Protein AF-A0A0K8VC56-F1 (afdb_monomer_lite)

Foldseek 3Di:
DDDPPDPPDLAFAKEFEWEWEAAPDCPPPNDRTDTDWDAADQPDPPRHRDTDTFMDTQDVLLFAPVQVVLCVVLVDDLDPCLQDDPDDDPCQQQPDDPNTRGSLRSNLSRHQLRCLLFWVFHFWDARDPPDDDDPDLATHGDDPDDSVVQSVVCVVPVNCSVVVCVVRRIHHPSNQWHFDDWDWDDPPDSHIYTYTYTYGYHHHDDHTDGD

Organism: Bactrocera latifrons (NCBI:txid174628)

Radius of gyration: 17.38 Å; chains: 1; bounding box: 49×47×43 Å

Structure (mmCIF, N/CA/C/O backbone):
data_AF-A0A0K8VC56-F1
#
_entry.id   AF-A0A0K8VC56-F1
#
loop_
_atom_site.group_PDB
_atom_site.id
_atom_site.type_symbol
_atom_site.label_atom_id
_atom_site.label_alt_id
_atom_site.label_comp_id
_atom_site.label_asym_id
_atom_site.label_entity_id
_atom_site.label_seq_id
_atom_site.pdbx_PDB_ins_code
_atom_site.Cartn_x
_atom_site.Cartn_y
_atom_site.Cartn_z
_atom_site.occupancy
_atom_site.B_iso_or_equiv
_atom_site.auth_seq_id
_atom_site.auth_comp_id
_atom_site.auth_asym_id
_atom_site.auth_atom_id
_atom_site.pdbx_PDB_model_num
ATOM 1 N N . MET A 1 1 ? 28.873 11.937 9.121 1.00 36.81 1 MET A N 1
ATOM 2 C CA . MET A 1 1 ? 28.932 10.767 8.213 1.00 36.81 1 MET A CA 1
ATOM 3 C C . MET A 1 1 ? 28.603 11.230 6.805 1.00 36.81 1 MET A C 1
ATOM 5 O O . MET A 1 1 ? 27.764 12.116 6.678 1.00 36.81 1 MET A O 1
ATOM 9 N N . PRO A 1 2 ? 29.319 10.748 5.779 1.00 39.94 2 PRO A N 1
ATOM 10 C CA . PRO A 1 2 ? 29.358 11.412 4.487 1.00 39.94 2 PRO A CA 1
ATOM 11 C C . PRO A 1 2 ? 28.031 11.255 3.746 1.00 39.94 2 PRO A C 1
ATOM 13 O O . PRO A 1 2 ? 27.487 10.159 3.627 1.00 39.94 2 PRO A O 1
ATOM 16 N N . ILE A 1 3 ? 27.543 12.387 3.245 1.00 43.09 3 ILE A N 1
ATOM 17 C CA . ILE A 1 3 ? 26.418 12.510 2.323 1.00 43.09 3 ILE A CA 1
ATOM 18 C C . ILE A 1 3 ? 26.793 11.725 1.066 1.00 43.09 3 ILE A C 1
ATOM 20 O O . ILE A 1 3 ? 27.587 12.182 0.241 1.00 43.09 3 ILE A O 1
ATOM 24 N N . THR A 1 4 ? 26.262 10.516 0.928 1.00 40.94 4 THR A N 1
ATOM 25 C CA . THR A 1 4 ? 26.373 9.750 -0.310 1.00 40.94 4 THR A CA 1
ATOM 26 C C . THR A 1 4 ? 25.539 10.492 -1.349 1.00 40.94 4 THR A C 1
ATOM 28 O O . THR A 1 4 ? 24.311 10.449 -1.326 1.00 40.94 4 THR A O 1
ATOM 31 N N . LYS A 1 5 ? 26.199 11.231 -2.252 1.00 41.16 5 LYS A N 1
ATOM 32 C CA . LYS A 1 5 ? 25.571 11.712 -3.488 1.00 41.16 5 LYS A CA 1
ATOM 33 C C . LYS A 1 5 ? 24.941 10.494 -4.162 1.00 41.16 5 LYS A C 1
ATOM 35 O O . LYS A 1 5 ? 25.666 9.613 -4.622 1.00 41.16 5 LYS A O 1
ATOM 40 N N . ARG A 1 6 ? 23.606 10.423 -4.175 1.00 48.06 6 ARG A N 1
ATOM 41 C CA . ARG A 1 6 ? 22.856 9.386 -4.891 1.00 48.06 6 ARG A CA 1
ATOM 42 C C . ARG A 1 6 ? 23.294 9.435 -6.354 1.00 48.06 6 ARG A C 1
ATOM 44 O O . ARG A 1 6 ? 22.953 10.367 -7.077 1.00 48.06 6 ARG A O 1
ATOM 51 N N . ILE A 1 7 ? 24.069 8.439 -6.779 1.00 47.81 7 ILE A N 1
ATOM 52 C CA . ILE A 1 7 ? 24.177 8.087 -8.194 1.00 47.81 7 ILE A CA 1
ATOM 53 C C . ILE A 1 7 ? 22.738 7.855 -8.653 1.00 47.81 7 ILE A C 1
ATOM 55 O O . ILE A 1 7 ? 22.004 7.150 -7.960 1.00 47.81 7 ILE A O 1
ATOM 59 N N . ALA A 1 8 ? 22.316 8.482 -9.755 1.00 51.94 8 ALA A N 1
ATOM 60 C CA . ALA A 1 8 ? 20.971 8.301 -10.293 1.00 51.94 8 ALA A CA 1
ATOM 61 C C . ALA A 1 8 ? 20.657 6.797 -10.374 1.00 51.94 8 ALA A C 1
ATOM 63 O O . ALA A 1 8 ? 21.302 6.052 -11.118 1.00 51.94 8 ALA A O 1
ATOM 64 N N . THR A 1 9 ? 19.729 6.332 -9.540 1.00 60.91 9 THR A N 1
ATOM 65 C CA . THR A 1 9 ? 19.390 4.915 -9.444 1.00 60.91 9 THR A CA 1
ATOM 66 C C . THR A 1 9 ? 18.626 4.529 -10.705 1.00 60.91 9 THR A C 1
ATOM 68 O O . THR A 1 9 ? 17.642 5.165 -11.070 1.00 60.91 9 THR A O 1
ATOM 71 N N . LYS A 1 10 ? 19.072 3.484 -11.410 1.00 83.00 10 LYS A N 1
ATOM 72 C CA . LYS A 1 10 ? 18.424 2.986 -12.644 1.00 83.00 10 LYS A CA 1
ATOM 73 C C . LYS A 1 10 ? 17.132 2.188 -12.371 1.00 83.00 10 LYS A C 1
ATOM 75 O O . LYS A 1 10 ? 16.753 1.349 -13.185 1.00 83.00 10 LYS A O 1
ATOM 80 N N . TRP A 1 11 ? 16.500 2.374 -11.216 1.00 89.44 11 TRP A N 1
ATOM 81 C CA . TRP A 1 11 ? 15.291 1.662 -10.801 1.00 89.44 11 TRP A CA 1
ATOM 82 C C . TRP A 1 11 ? 14.332 2.598 -10.069 1.00 89.44 11 TRP A C 1
ATOM 84 O O . TRP A 1 11 ? 14.738 3.654 -9.580 1.00 89.44 11 TRP A O 1
ATOM 94 N N . ARG A 1 12 ? 13.058 2.203 -10.027 1.00 92.69 12 ARG A N 1
ATOM 95 C CA . ARG A 1 12 ? 11.995 2.900 -9.294 1.00 92.69 12 ARG A CA 1
ATOM 96 C C . ARG A 1 12 ? 11.635 2.131 -8.034 1.00 92.69 12 ARG A C 1
ATOM 98 O O . ARG A 1 12 ? 11.630 0.905 -8.044 1.00 92.69 12 ARG A O 1
ATOM 105 N N . ASP A 1 13 ? 11.300 2.851 -6.980 1.00 94.88 13 ASP A N 1
ATOM 106 C CA . ASP A 1 13 ? 10.839 2.226 -5.747 1.00 94.88 13 ASP A CA 1
ATOM 107 C C . ASP A 1 13 ? 9.356 1.865 -5.875 1.00 94.88 13 ASP A C 1
ATOM 109 O O . ASP A 1 13 ? 8.590 2.556 -6.550 1.00 94.88 13 ASP A O 1
ATOM 113 N N . SER A 1 14 ? 8.956 0.765 -5.253 1.00 96.56 14 SER A N 1
ATOM 114 C CA . SER A 1 14 ? 7.598 0.223 -5.314 1.00 96.56 14 SER A CA 1
ATOM 115 C C . SER A 1 14 ? 7.261 -0.532 -4.036 1.00 96.56 14 SER A C 1
ATOM 117 O O . SER A 1 14 ? 8.157 -0.922 -3.279 1.00 96.56 14 SER A O 1
ATOM 119 N N . ALA A 1 15 ? 5.975 -0.754 -3.805 1.00 98.06 15 ALA A N 1
ATOM 120 C CA . ALA A 1 15 ? 5.499 -1.570 -2.703 1.00 98.06 15 ALA A CA 1
ATOM 121 C C . ALA A 1 15 ? 4.449 -2.564 -3.191 1.00 98.06 15 ALA A C 1
ATOM 123 O O . ALA A 1 15 ? 3.700 -2.270 -4.119 1.00 98.06 15 ALA A O 1
ATOM 124 N N . SER A 1 16 ? 4.402 -3.733 -2.560 1.00 98.00 16 SER A N 1
ATOM 125 C CA . SER A 1 16 ? 3.415 -4.765 -2.858 1.00 98.00 16 SER A CA 1
ATOM 126 C C . SER A 1 16 ? 2.890 -5.393 -1.575 1.00 98.00 16 SER A C 1
ATOM 128 O O . SER A 1 16 ? 3.630 -5.519 -0.592 1.00 98.00 16 SER A O 1
ATOM 130 N N . LEU A 1 17 ? 1.609 -5.752 -1.575 1.00 98.19 17 LEU A N 1
ATOM 131 C CA . LEU A 1 17 ? 0.908 -6.252 -0.405 1.00 98.19 17 LEU A CA 1
ATOM 132 C C . LEU A 1 17 ? 0.433 -7.688 -0.612 1.00 98.19 17 LEU A C 1
ATOM 134 O O . LEU A 1 17 ? -0.340 -7.994 -1.512 1.00 98.19 17 LEU A O 1
ATOM 138 N N . ILE A 1 18 ? 0.872 -8.569 0.276 1.00 98.25 18 ILE A N 1
ATOM 139 C CA . ILE A 1 18 ? 0.463 -9.965 0.341 1.00 98.25 18 ILE A CA 1
ATOM 140 C C . ILE A 1 18 ? -0.656 -10.061 1.378 1.00 98.25 18 ILE A C 1
ATOM 142 O O . ILE A 1 18 ? -0.412 -9.971 2.584 1.00 98.25 18 ILE A O 1
ATOM 146 N N . ILE A 1 19 ? -1.887 -10.228 0.901 1.00 97.62 19 ILE A N 1
ATOM 147 C CA . ILE A 1 19 ? -3.072 -10.341 1.755 1.00 97.62 19 ILE A CA 1
ATOM 148 C C . ILE A 1 19 ? -3.320 -11.813 2.073 1.00 97.62 19 ILE A C 1
ATOM 150 O O . ILE A 1 19 ? -3.558 -12.619 1.172 1.00 97.62 19 ILE A O 1
ATOM 154 N N . LEU A 1 20 ? -3.275 -12.145 3.362 1.00 95.94 20 LEU A N 1
ATOM 155 C CA . LEU A 1 20 ? -3.618 -13.451 3.907 1.00 95.94 20 LEU A CA 1
ATOM 156 C C . LEU A 1 20 ? -5.026 -13.383 4.497 1.00 95.94 20 LEU A C 1
ATOM 158 O O . LEU A 1 20 ? -5.261 -12.587 5.398 1.00 95.94 20 LEU A O 1
ATOM 162 N N . ALA A 1 21 ? -5.948 -14.225 4.049 1.00 94.19 21 ALA A N 1
ATOM 163 C CA . ALA A 1 21 ? -7.278 -14.344 4.644 1.00 94.19 21 ALA A CA 1
ATOM 164 C C . ALA A 1 21 ? -7.414 -15.693 5.348 1.00 94.19 21 ALA A C 1
ATOM 166 O O . ALA A 1 21 ? -7.079 -16.727 4.765 1.00 94.19 21 ALA A O 1
ATOM 167 N N . LYS A 1 22 ? -7.910 -15.701 6.588 1.00 91.38 22 LYS A N 1
ATOM 168 C CA . LYS A 1 22 ? -8.153 -16.936 7.343 1.00 91.38 22 LYS A CA 1
ATOM 169 C C . LYS A 1 22 ? -9.059 -17.880 6.547 1.00 91.38 22 LYS A C 1
ATOM 171 O O . LYS A 1 22 ? -10.056 -17.478 5.952 1.00 91.38 22 LYS A O 1
ATOM 176 N N . ASN A 1 23 ? -8.708 -19.158 6.551 1.00 85.06 23 ASN A N 1
ATOM 177 C CA . ASN A 1 23 ? -9.426 -20.224 5.875 1.00 85.06 23 ASN A CA 1
ATOM 178 C C . ASN A 1 23 ? -9.671 -21.367 6.863 1.00 85.06 23 ASN A C 1
ATOM 180 O O . ASN A 1 23 ? -8.747 -22.067 7.265 1.00 85.06 23 ASN A O 1
ATOM 184 N N . GLY A 1 24 ? -10.936 -21.584 7.229 1.00 76.00 24 GLY A N 1
ATOM 185 C CA . GLY A 1 24 ? -11.322 -22.664 8.142 1.00 76.00 24 GLY A CA 1
ATOM 186 C C . GLY A 1 24 ? -11.146 -24.075 7.565 1.00 76.00 24 GLY A C 1
ATOM 187 O O . GLY A 1 24 ? -11.246 -25.046 8.310 1.00 76.00 24 GLY A O 1
ATOM 188 N N . ASN A 1 25 ? -10.886 -24.209 6.258 1.00 75.00 25 ASN A N 1
ATOM 189 C CA . ASN A 1 25 ? -10.668 -25.496 5.605 1.00 75.00 25 ASN A CA 1
ATOM 190 C C . ASN A 1 25 ? -9.174 -25.749 5.336 1.00 75.00 25 ASN A C 1
ATOM 192 O O . ASN A 1 25 ? -8.655 -25.381 4.283 1.00 75.00 25 ASN A O 1
ATOM 196 N N . THR A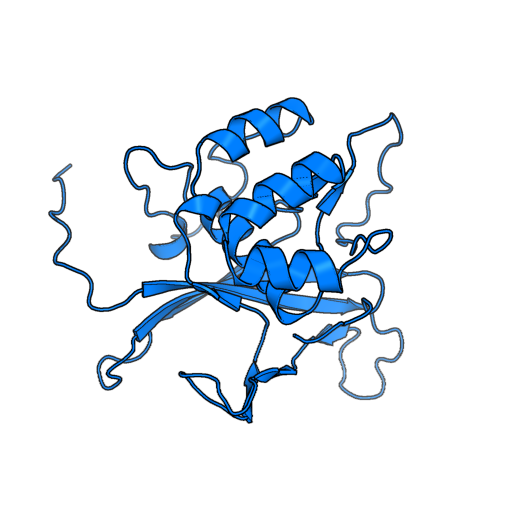 1 26 ? -8.494 -26.413 6.274 1.00 69.94 26 THR A N 1
ATOM 197 C CA . THR A 1 26 ? -7.065 -26.782 6.174 1.00 69.94 26 THR A CA 1
ATOM 198 C C . THR A 1 26 ? -6.793 -27.985 5.267 1.00 69.94 26 THR A C 1
ATOM 200 O O . THR A 1 26 ? -5.634 -28.316 5.007 1.00 69.94 26 THR A O 1
ATOM 203 N N . LYS A 1 27 ? -7.847 -28.656 4.781 1.00 67.50 27 LYS A N 1
ATOM 204 C CA . LYS A 1 27 ? -7.740 -29.926 4.048 1.00 67.50 27 LYS A CA 1
ATOM 205 C C . LYS A 1 27 ? -7.107 -29.794 2.663 1.00 67.50 27 LYS A C 1
ATOM 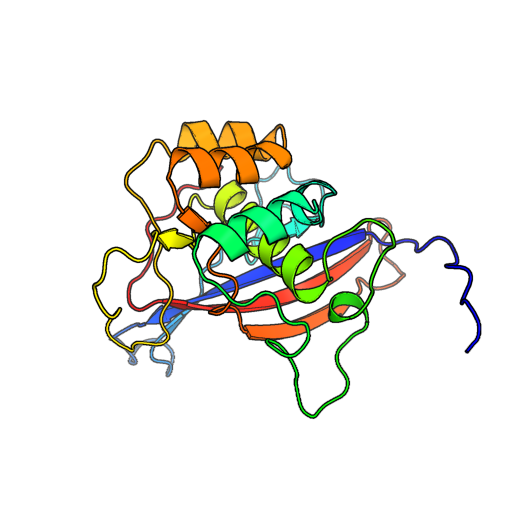207 O O . LYS A 1 27 ? -6.576 -30.781 2.169 1.00 67.50 27 LYS A O 1
ATOM 212 N N . ASP A 1 28 ? -7.145 -28.606 2.064 1.00 65.94 28 ASP A N 1
ATOM 213 C CA . ASP A 1 28 ? -6.789 -28.442 0.652 1.00 65.94 28 ASP A CA 1
ATOM 214 C C . ASP A 1 28 ? -5.273 -28.250 0.439 1.00 65.94 28 ASP A C 1
ATOM 216 O O . ASP A 1 28 ? -4.734 -28.725 -0.557 1.00 65.94 28 ASP A O 1
ATOM 220 N N . PHE A 1 29 ? -4.566 -27.590 1.371 1.00 67.38 29 PHE A N 1
ATOM 221 C CA . PHE A 1 29 ? -3.161 -27.180 1.166 1.00 67.38 29 PHE A CA 1
ATOM 222 C C . PHE A 1 29 ? -2.273 -27.207 2.426 1.00 67.38 29 PHE A C 1
ATOM 224 O O . PHE A 1 29 ? -1.135 -26.745 2.384 1.00 67.38 29 PHE A O 1
ATOM 231 N N . GLY A 1 30 ? -2.759 -27.732 3.557 1.00 79.75 30 GLY A N 1
ATOM 232 C CA . GLY A 1 30 ? -1.972 -27.827 4.796 1.00 79.75 30 GLY A CA 1
ATOM 233 C C . GLY A 1 30 ? -1.748 -26.499 5.533 1.00 79.75 30 GLY A C 1
ATOM 234 O O . GLY A 1 30 ? -1.023 -26.473 6.525 1.00 79.75 30 GLY A O 1
ATOM 235 N N . CYS A 1 31 ? -2.378 -25.411 5.086 1.00 84.25 31 CYS A N 1
ATOM 236 C CA . CYS A 1 31 ? -2.417 -24.122 5.772 1.00 84.25 31 CYS A CA 1
ATOM 237 C C . CYS A 1 31 ? -3.862 -23.677 6.048 1.00 84.25 31 CYS A C 1
ATOM 239 O O . CYS A 1 31 ? -4.806 -24.091 5.374 1.00 84.25 31 CYS A O 1
ATOM 241 N N . ASP A 1 32 ? -4.030 -22.827 7.058 1.00 89.69 32 ASP A N 1
ATOM 242 C CA . ASP A 1 32 ? -5.302 -22.264 7.526 1.00 89.69 32 ASP A CA 1
ATOM 243 C C . ASP A 1 32 ? -5.555 -20.846 6.984 1.00 89.69 32 ASP A C 1
ATOM 245 O O . ASP A 1 32 ? -6.297 -20.060 7.575 1.00 89.69 32 ASP A O 1
ATOM 249 N N . TYR A 1 33 ? -4.951 -20.508 5.840 1.00 91.69 33 TYR A N 1
ATOM 250 C CA . TYR A 1 33 ? -5.121 -19.220 5.172 1.00 91.69 33 TYR A CA 1
ATOM 251 C C . TYR A 1 33 ? -5.119 -19.351 3.645 1.00 91.69 33 TYR A C 1
ATOM 253 O O . TYR A 1 33 ? -4.608 -20.312 3.072 1.00 91.69 33 TYR A O 1
ATOM 261 N N . ARG A 1 34 ? -5.698 -18.357 2.976 1.00 92.50 34 ARG A N 1
ATOM 262 C CA . ARG A 1 34 ? -5.622 -18.132 1.529 1.00 92.50 34 ARG A CA 1
ATOM 263 C C . ARG A 1 34 ? -4.826 -16.868 1.255 1.00 92.50 34 ARG A C 1
ATOM 265 O O . ARG A 1 34 ? -4.821 -15.958 2.078 1.00 92.50 34 ARG A O 1
ATOM 272 N N . VAL A 1 35 ? -4.180 -16.814 0.097 1.00 94.81 35 VAL A N 1
ATOM 273 C CA . VAL A 1 35 ? -3.408 -15.649 -0.345 1.00 94.81 35 VAL A CA 1
ATOM 274 C C . VAL A 1 35 ? -4.090 -15.035 -1.560 1.00 94.81 35 VAL A C 1
ATOM 276 O O . VAL A 1 35 ? -4.432 -15.762 -2.493 1.00 94.81 35 VAL A O 1
ATOM 279 N N . LEU A 1 36 ? -4.289 -13.717 -1.558 1.00 95.56 36 LEU A N 1
ATOM 280 C CA . LEU A 1 36 ? -4.818 -13.013 -2.724 1.00 95.56 36 LEU A CA 1
ATOM 281 C C . LEU A 1 36 ? -3.744 -12.907 -3.814 1.00 95.56 36 LEU A C 1
ATOM 283 O O . LEU A 1 36 ? -2.681 -12.336 -3.581 1.00 95.56 36 LEU A O 1
ATOM 287 N N . LEU A 1 37 ? -4.057 -13.407 -5.008 1.00 94.56 37 LEU A N 1
ATOM 288 C CA . LEU A 1 37 ? -3.337 -13.120 -6.247 1.00 94.56 37 LEU A CA 1
ATOM 289 C C . LEU A 1 37 ? -4.347 -12.803 -7.349 1.00 94.56 37 LEU A C 1
ATOM 291 O O . LEU A 1 37 ? -5.456 -13.337 -7.349 1.00 94.56 37 LEU A O 1
ATOM 295 N N . PHE A 1 38 ? -3.938 -11.995 -8.321 1.00 89.19 38 PHE A N 1
ATOM 296 C CA . PHE A 1 38 ? -4.699 -11.771 -9.547 1.00 89.19 38 PHE A CA 1
ATOM 297 C C . PHE A 1 38 ? -3.763 -11.686 -10.752 1.00 89.19 38 PHE A C 1
ATOM 299 O O . PHE A 1 38 ? -2.555 -11.483 -10.613 1.00 89.19 38 PHE A O 1
ATOM 306 N N . ASN A 1 39 ? -4.316 -11.869 -11.948 1.00 86.62 39 ASN A N 1
ATOM 307 C CA . ASN A 1 39 ? -3.556 -11.714 -13.181 1.00 86.62 39 ASN A CA 1
ATOM 308 C C . ASN A 1 39 ? -3.570 -10.248 -13.606 1.00 86.62 39 ASN A C 1
ATOM 310 O O . ASN A 1 39 ? -4.644 -9.669 -13.763 1.00 86.62 39 ASN A O 1
ATOM 314 N N . ARG A 1 40 ? -2.392 -9.655 -13.841 1.00 75.75 40 ARG A N 1
ATOM 315 C CA . ARG A 1 40 ? -2.321 -8.291 -14.391 1.00 75.75 40 ARG A CA 1
ATOM 316 C C . ARG A 1 40 ? -3.026 -8.231 -15.744 1.00 75.75 40 ARG A C 1
ATOM 318 O O . ARG A 1 40 ? -2.861 -9.139 -16.562 1.00 75.75 40 ARG A O 1
ATOM 325 N N . ALA A 1 41 ? -3.714 -7.118 -15.999 1.00 73.81 41 ALA A N 1
ATOM 326 C CA . ALA A 1 41 ? -4.328 -6.844 -17.291 1.00 73.81 41 ALA A CA 1
ATOM 327 C C . ALA A 1 41 ? -3.326 -7.023 -18.445 1.00 73.81 41 ALA A C 1
ATOM 329 O O . ALA A 1 41 ? -2.149 -6.666 -18.336 1.00 73.81 41 ALA A O 1
ATOM 330 N N . GLU A 1 42 ? -3.807 -7.517 -19.585 1.00 59.62 42 GLU A N 1
ATOM 331 C CA . GLU A 1 42 ? -2.991 -7.779 -20.779 1.00 59.62 42 GLU A CA 1
ATOM 332 C C . GLU A 1 42 ? -2.250 -6.522 -21.278 1.00 59.62 42 GLU A C 1
ATOM 334 O O . GLU A 1 42 ? -1.143 -6.596 -21.805 1.00 59.62 42 GLU A O 1
ATOM 339 N N . LYS A 1 43 ? -2.824 -5.338 -21.030 1.00 61.34 43 LYS A N 1
ATOM 340 C CA . LYS A 1 43 ? -2.245 -4.031 -21.382 1.00 61.34 43 LYS A CA 1
ATOM 341 C C . LYS A 1 43 ? -1.146 -3.559 -20.419 1.00 61.34 43 LYS A C 1
ATOM 343 O O . LYS A 1 43 ? -0.608 -2.464 -20.594 1.00 61.34 43 LYS A O 1
ATOM 348 N N . SER A 1 44 ? -0.805 -4.340 -19.393 1.00 63.19 44 SER A N 1
ATOM 349 C CA . SER A 1 44 ? 0.214 -3.948 -18.423 1.00 63.19 44 SER A CA 1
ATOM 350 C C . SER A 1 44 ? 1.597 -3.865 -19.070 1.00 63.19 44 SER A C 1
ATOM 352 O O . SER A 1 44 ? 2.080 -4.795 -19.709 1.00 63.19 44 SER A O 1
ATOM 354 N N . THR A 1 45 ? 2.289 -2.745 -18.851 1.00 63.75 45 THR A N 1
ATOM 355 C CA . THR A 1 45 ? 3.626 -2.491 -19.422 1.00 63.75 45 THR A CA 1
ATOM 356 C C . THR A 1 45 ? 4.749 -3.319 -18.778 1.00 63.75 45 THR A C 1
ATOM 358 O O . THR A 1 45 ? 5.923 -3.132 -19.110 1.00 63.75 45 THR A O 1
ATOM 361 N N . PHE A 1 46 ? 4.434 -4.180 -17.808 1.00 60.34 46 PHE A N 1
ATOM 362 C CA . PHE A 1 46 ? 5.389 -5.025 -17.096 1.00 60.34 46 PHE A CA 1
ATOM 363 C C . PHE A 1 46 ? 4.700 -6.322 -16.646 1.00 60.34 46 PHE A C 1
ATOM 365 O O . PHE A 1 46 ? 3.794 -6.265 -15.823 1.00 60.34 46 PHE A O 1
ATOM 372 N N . TYR A 1 47 ? 5.134 -7.466 -17.191 1.00 60.62 47 TYR A N 1
ATOM 373 C CA . TYR A 1 47 ? 4.579 -8.807 -16.924 1.00 60.62 47 TYR A CA 1
ATOM 374 C C . TYR A 1 47 ? 3.045 -8.929 -17.094 1.00 60.62 47 TYR A C 1
ATOM 376 O O . TYR A 1 47 ? 2.334 -9.200 -16.124 1.00 60.62 47 TYR A O 1
ATOM 384 N N . PRO A 1 48 ? 2.509 -8.753 -18.318 1.00 70.12 48 PRO A N 1
ATOM 385 C CA . PRO A 1 48 ? 1.096 -9.022 -18.595 1.00 70.12 48 PRO A CA 1
ATOM 386 C C . PRO A 1 48 ? 0.751 -10.502 -18.350 1.00 70.12 48 PRO A C 1
ATOM 388 O O . PRO A 1 48 ? 1.613 -11.373 -18.499 1.00 70.12 48 PRO A O 1
ATOM 391 N N . ASN A 1 49 ? -0.501 -10.791 -17.976 1.00 74.12 49 ASN A N 1
ATOM 392 C CA . ASN A 1 49 ? -1.028 -12.149 -17.746 1.00 74.12 49 ASN A CA 1
ATOM 393 C C . ASN A 1 49 ? -0.284 -12.975 -16.678 1.00 74.12 49 ASN A C 1
ATOM 395 O O . ASN A 1 49 ? -0.392 -14.199 -16.647 1.00 74.12 49 ASN A O 1
ATOM 399 N N . SER A 1 50 ? 0.491 -12.323 -15.811 1.00 81.44 50 SER A N 1
ATOM 400 C CA . SER A 1 50 ? 1.197 -12.978 -14.708 1.00 81.44 50 SER A CA 1
ATOM 401 C C . SER A 1 50 ? 0.396 -12.846 -13.416 1.00 81.44 50 SER A C 1
ATOM 403 O O . SER A 1 50 ? -0.138 -11.770 -13.141 1.00 81.44 50 SER A O 1
ATOM 405 N N . ALA A 1 51 ? 0.353 -13.920 -12.624 1.00 89.25 51 ALA A N 1
ATOM 406 C CA . ALA A 1 51 ? -0.223 -13.901 -11.286 1.00 89.25 51 ALA A CA 1
ATOM 407 C C . ALA A 1 51 ? 0.674 -13.078 -10.352 1.00 89.25 51 ALA A C 1
ATOM 409 O O . ALA A 1 51 ? 1.857 -13.389 -10.185 1.00 89.25 51 ALA A O 1
ATOM 410 N N . VAL A 1 52 ? 0.121 -12.021 -9.765 1.00 93.00 52 VAL A N 1
ATOM 411 C CA . VAL A 1 52 ? 0.842 -11.082 -8.904 1.00 93.00 52 VAL A CA 1
ATOM 412 C C . VAL A 1 52 ? 0.054 -10.769 -7.639 1.00 93.00 52 VAL A C 1
ATOM 414 O O . VAL A 1 52 ? -1.157 -10.979 -7.561 1.00 93.00 52 VAL A O 1
ATOM 417 N N . PHE A 1 53 ? 0.770 -10.235 -6.658 1.00 96.56 53 PHE A N 1
ATOM 418 C CA . PHE A 1 53 ? 0.183 -9.499 -5.548 1.00 96.56 53 PHE A CA 1
ATOM 419 C C . PHE A 1 53 ? -0.135 -8.065 -5.987 1.00 96.56 53 PHE A C 1
ATOM 421 O O . PHE A 1 53 ? 0.581 -7.545 -6.853 1.00 96.56 53 PHE A O 1
ATOM 428 N N . PRO A 1 54 ? -1.133 -7.405 -5.374 1.00 96.38 54 PRO A N 1
ATOM 429 C CA . PRO A 1 54 ? -1.358 -5.988 -5.606 1.00 96.38 54 PRO A CA 1
ATOM 430 C C . PRO A 1 54 ? -0.123 -5.166 -5.255 1.00 96.38 54 PRO A C 1
ATOM 432 O O . PRO A 1 54 ? 0.599 -5.465 -4.290 1.00 96.38 54 PRO A O 1
ATOM 435 N N . GLY A 1 55 ? 0.146 -4.137 -6.044 1.00 96.00 55 GLY A N 1
ATOM 436 C CA . GLY A 1 55 ? 1.284 -3.265 -5.822 1.00 96.00 55 GLY A CA 1
ATOM 437 C C . GLY A 1 55 ? 1.748 -2.501 -7.051 1.00 96.00 55 GLY A C 1
ATOM 438 O O . GLY A 1 55 ? 1.571 -2.908 -8.200 1.00 96.00 55 GLY A O 1
ATOM 439 N N . GLY A 1 56 ? 2.493 -1.439 -6.775 1.00 95.44 56 GLY A N 1
ATOM 440 C CA . GLY A 1 56 ? 2.998 -0.550 -7.804 1.00 95.44 56 GLY A CA 1
ATOM 441 C C . GLY A 1 56 ? 3.950 0.501 -7.263 1.00 95.44 56 GLY A C 1
ATOM 442 O O . GLY A 1 56 ? 4.653 0.294 -6.268 1.00 95.44 56 GLY A O 1
ATOM 443 N N . VAL A 1 57 ? 4.085 1.589 -8.013 1.00 96.44 57 VAL A N 1
ATOM 444 C CA . VAL A 1 57 ? 5.183 2.547 -7.849 1.00 96.44 57 VAL A CA 1
ATOM 445 C C . VAL A 1 57 ? 4.945 3.431 -6.636 1.00 96.44 57 VAL A C 1
ATOM 447 O O . VAL A 1 57 ? 3.843 3.897 -6.387 1.00 96.44 57 VAL A O 1
ATOM 450 N N . HIS A 1 58 ? 6.012 3.696 -5.889 1.00 96.50 58 HIS A N 1
ATOM 451 C CA . HIS A 1 58 ? 5.982 4.702 -4.842 1.00 96.50 58 HIS A CA 1
ATOM 452 C C . HIS A 1 58 ? 5.839 6.099 -5.453 1.00 96.50 58 HIS A C 1
ATOM 454 O O . HIS A 1 58 ? 6.756 6.577 -6.131 1.00 96.50 58 HIS A O 1
ATOM 460 N N . GLU A 1 59 ? 4.719 6.759 -5.173 1.00 96.25 59 GLU A N 1
ATOM 461 C CA . GLU A 1 59 ? 4.398 8.069 -5.727 1.00 96.25 59 GLU A CA 1
ATOM 462 C C . GLU A 1 59 ? 4.619 9.200 -4.719 1.00 96.25 59 GLU A C 1
ATOM 464 O O . GLU A 1 59 ? 4.619 9.017 -3.499 1.00 96.25 59 GLU A O 1
ATOM 469 N N . LYS A 1 60 ? 4.780 10.431 -5.219 1.00 94.88 60 LYS A N 1
ATOM 470 C CA . LYS A 1 60 ? 5.023 11.605 -4.356 1.00 94.88 60 LYS A CA 1
ATOM 471 C C . LYS A 1 60 ? 3.877 11.868 -3.375 1.00 94.88 60 LYS A C 1
ATOM 473 O O . LYS A 1 60 ? 4.125 12.390 -2.289 1.00 94.88 60 LYS A O 1
ATOM 478 N N . GLY A 1 61 ? 2.643 11.519 -3.750 1.00 95.81 61 GLY A N 1
ATOM 479 C CA . GLY A 1 61 ? 1.466 11.661 -2.887 1.00 95.81 61 GLY A CA 1
ATOM 480 C C . GLY A 1 61 ? 1.532 10.771 -1.646 1.00 95.81 61 GLY A C 1
ATOM 481 O O . GLY A 1 61 ? 1.131 11.207 -0.567 1.00 95.81 61 GLY A O 1
ATOM 482 N N . ASP A 1 62 ? 2.133 9.585 -1.769 1.00 97.31 62 ASP A N 1
ATOM 483 C CA . ASP A 1 62 ? 2.321 8.640 -0.661 1.00 97.31 62 ASP A CA 1
ATOM 484 C C . ASP A 1 62 ? 3.306 9.193 0.382 1.00 97.31 62 ASP A C 1
ATOM 486 O O . ASP A 1 62 ? 3.263 8.846 1.559 1.00 97.31 62 ASP A O 1
ATOM 490 N N . ALA A 1 63 ? 4.194 10.092 -0.047 1.00 95.62 63 ALA A N 1
ATOM 491 C CA . ALA A 1 63 ? 5.232 10.701 0.773 1.00 95.62 63 ALA A CA 1
ATOM 492 C C . ALA A 1 63 ? 4.866 12.094 1.330 1.00 95.62 63 ALA A C 1
ATOM 494 O O . ALA A 1 63 ? 5.715 12.762 1.930 1.00 95.62 63 ALA A O 1
ATOM 495 N N . SER A 1 64 ? 3.625 12.547 1.123 1.00 95.69 64 SER A N 1
ATOM 496 C CA . SER A 1 64 ? 3.169 13.889 1.496 1.00 95.69 64 SER A CA 1
ATOM 497 C C . SER A 1 64 ? 3.163 14.114 3.017 1.00 95.69 64 SER A C 1
ATOM 499 O O . SER A 1 64 ? 2.557 13.319 3.740 1.00 95.69 64 SER A O 1
ATOM 501 N N . PRO A 1 65 ? 3.728 15.230 3.531 1.00 94.25 65 PRO A N 1
ATOM 502 C CA . PRO A 1 65 ? 3.647 15.607 4.948 1.00 94.25 65 PRO A CA 1
ATOM 503 C C . PRO A 1 65 ? 2.225 15.687 5.520 1.00 94.25 65 PRO A C 1
ATOM 505 O O . PRO A 1 65 ? 2.048 15.525 6.729 1.00 94.25 65 PRO A O 1
ATOM 508 N N . LEU A 1 66 ? 1.217 15.881 4.659 1.00 95.75 66 LEU A N 1
ATOM 509 C CA . LEU A 1 66 ? -0.198 15.912 5.040 1.00 95.75 66 LEU A CA 1
ATOM 510 C C . LEU A 1 66 ? -0.667 14.604 5.688 1.00 95.75 66 LEU A C 1
ATOM 512 O O . LEU A 1 66 ? -1.560 14.626 6.535 1.00 95.75 66 LEU A O 1
ATOM 516 N N . TRP A 1 67 ? -0.044 13.472 5.346 1.00 96.19 67 TRP A N 1
ATOM 517 C CA . TRP A 1 67 ? -0.358 12.193 5.973 1.00 96.19 67 TRP A CA 1
ATOM 518 C C . TRP A 1 67 ? -0.056 12.194 7.465 1.00 96.19 67 TRP A C 1
ATOM 520 O O . TRP A 1 67 ? -0.869 11.713 8.243 1.00 96.19 67 TRP A O 1
ATOM 530 N N . LEU A 1 68 ? 1.072 12.765 7.897 1.00 92.75 68 LEU A N 1
ATOM 531 C CA . LEU A 1 68 ? 1.433 12.752 9.316 1.00 92.75 68 LEU A CA 1
ATOM 532 C C . LEU A 1 68 ? 0.507 13.634 10.147 1.00 92.75 68 LEU A C 1
ATOM 534 O O . LEU A 1 68 ? 0.147 13.246 11.255 1.00 92.75 68 LEU A O 1
ATOM 538 N N . SER A 1 69 ? 0.129 14.813 9.644 1.00 93.50 69 SER A N 1
ATOM 539 C CA . SER A 1 69 ? -0.826 15.673 10.350 1.00 93.50 69 SER A CA 1
ATOM 540 C C . SER A 1 69 ? -2.197 15.010 10.446 1.00 93.50 69 SER A C 1
ATOM 542 O O . SER A 1 69 ? -2.804 15.041 11.513 1.00 93.50 69 SER A O 1
ATOM 544 N N . TYR A 1 70 ? -2.641 14.355 9.373 1.00 95.25 70 TYR A N 1
ATOM 545 C CA . TYR A 1 70 ? -3.920 13.652 9.339 1.00 95.25 70 TYR A CA 1
ATOM 546 C C . TYR A 1 70 ? -3.931 12.399 10.228 1.00 95.25 70 TYR A C 1
ATOM 548 O O . TYR A 1 70 ? -4.8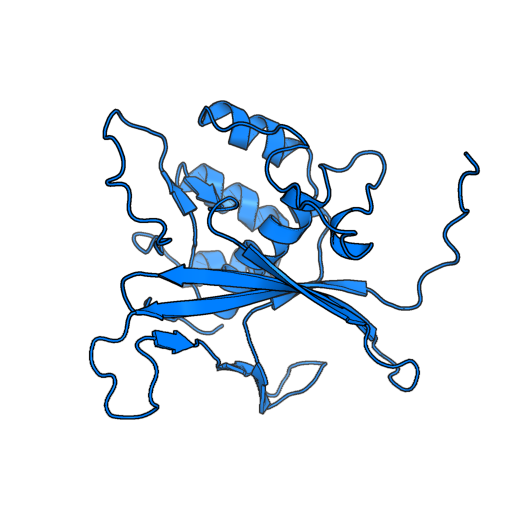23 12.213 11.042 1.00 95.25 70 TYR A O 1
ATOM 556 N N . ILE A 1 71 ? -2.885 11.575 10.190 1.00 92.81 71 ILE A N 1
ATOM 557 C CA . ILE A 1 71 ? -2.757 10.408 11.072 1.00 92.81 71 ILE A CA 1
ATOM 558 C C . ILE A 1 71 ? -2.739 10.829 12.552 1.00 92.81 71 ILE A C 1
ATOM 560 O O . ILE A 1 71 ? -3.391 10.200 13.38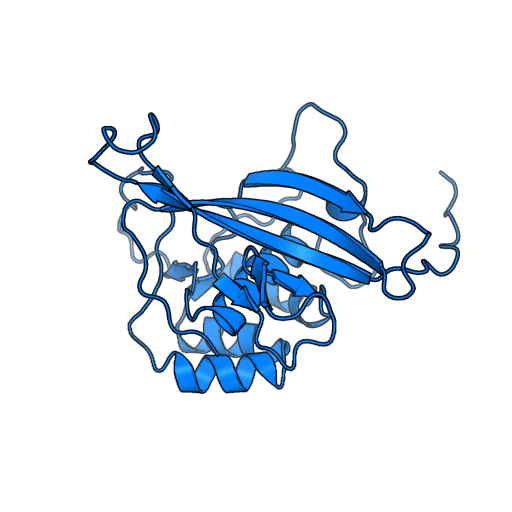9 1.00 92.81 71 ILE A O 1
ATOM 564 N N . LYS A 1 72 ? -2.041 11.923 12.889 1.00 91.69 72 LYS A N 1
ATOM 565 C CA . LYS A 1 72 ? -2.029 12.471 14.256 1.00 91.69 72 LYS A CA 1
ATOM 566 C C . LYS A 1 72 ? -3.404 12.948 14.710 1.00 91.69 72 LYS A C 1
ATOM 568 O O . LYS A 1 72 ? -3.714 12.787 15.888 1.00 91.69 72 LYS A O 1
ATOM 573 N N . SER A 1 73 ? -4.228 13.509 13.820 1.00 92.25 73 SER A N 1
ATOM 574 C CA . SER A 1 73 ? -5.580 13.942 14.196 1.00 92.25 73 SER A CA 1
ATOM 575 C C . SER A 1 73 ? -6.495 12.772 14.571 1.00 92.25 73 SER A C 1
ATOM 577 O O . SER A 1 73 ? -7.466 12.985 15.281 1.00 92.25 73 SER A O 1
ATOM 579 N N . PHE A 1 74 ? -6.146 11.539 14.187 1.00 90.06 74 PHE A N 1
ATOM 580 C CA . PHE A 1 74 ? -6.814 10.297 14.606 1.00 90.06 74 PHE A CA 1
ATOM 581 C C . PHE A 1 74 ? -6.236 9.705 15.907 1.00 90.06 74 PHE A C 1
ATOM 583 O O . PHE A 1 74 ? -6.523 8.561 16.260 1.00 90.06 74 PHE A O 1
ATOM 590 N N . GLY A 1 75 ? -5.371 10.446 16.610 1.00 87.50 75 GLY A N 1
ATOM 591 C CA . GLY A 1 75 ? -4.735 10.002 17.854 1.00 87.50 75 GLY A CA 1
ATOM 592 C C . GLY A 1 75 ? -3.663 8.925 17.667 1.00 87.50 75 GLY A C 1
ATOM 593 O O . GLY A 1 75 ? -3.158 8.382 18.652 1.00 87.50 75 GLY A O 1
ATOM 594 N N . GLN A 1 76 ? -3.290 8.605 16.424 1.00 85.44 76 GLN A N 1
ATOM 595 C CA . GLN A 1 76 ? -2.270 7.601 16.152 1.00 85.44 76 GLN A CA 1
ATOM 596 C C . GLN A 1 76 ? -0.861 8.158 16.342 1.00 85.44 76 GLN A C 1
ATOM 598 O O . GLN A 1 76 ? -0.546 9.305 16.011 1.00 85.44 76 GLN A O 1
ATOM 603 N N . LYS A 1 77 ? 0.024 7.302 16.858 1.00 83.38 77 LYS A N 1
ATOM 604 C CA . LYS A 1 77 ? 1.440 7.631 17.031 1.00 83.38 77 LYS A CA 1
ATOM 605 C C . LYS A 1 77 ? 2.116 7.689 15.665 1.00 83.38 77 LYS A C 1
ATOM 607 O O . LYS A 1 77 ? 1.941 6.792 14.854 1.00 83.38 77 LYS A O 1
ATOM 612 N N . THR A 1 78 ? 2.975 8.677 15.443 1.00 80.31 78 THR A N 1
ATOM 613 C CA . THR A 1 78 ? 3.771 8.801 14.203 1.00 80.31 78 THR A CA 1
ATOM 614 C C . THR A 1 78 ? 5.272 8.762 14.487 1.00 80.31 78 THR A C 1
ATOM 616 O O . THR A 1 78 ? 6.065 9.483 13.879 1.00 80.31 78 THR A O 1
ATOM 619 N N . ASN A 1 79 ? 5.653 8.011 15.515 1.00 77.12 79 ASN A N 1
ATOM 620 C CA . ASN A 1 79 ? 7.018 7.967 16.019 1.00 77.12 79 ASN A CA 1
ATOM 621 C C . ASN A 1 79 ? 7.854 7.042 15.123 1.00 77.12 79 ASN A C 1
ATOM 623 O O . ASN A 1 79 ? 7.372 5.989 14.716 1.00 77.12 79 ASN A O 1
ATOM 627 N N . LEU A 1 80 ? 9.127 7.376 14.907 1.00 64.75 80 LEU A N 1
ATOM 628 C CA . LEU A 1 80 ? 10.044 6.595 14.057 1.00 64.75 80 LEU A CA 1
ATOM 629 C C . LEU A 1 80 ? 10.235 5.142 14.518 1.00 64.75 80 LEU A C 1
ATOM 631 O O . LEU A 1 80 ? 10.546 4.249 13.738 1.00 64.75 80 LEU A O 1
ATOM 635 N N . ASN A 1 81 ? 10.056 4.893 15.814 1.00 66.44 81 ASN A N 1
ATOM 636 C CA . ASN A 1 81 ? 10.391 3.603 16.410 1.00 66.44 81 ASN A CA 1
ATOM 637 C C . ASN A 1 81 ? 9.252 2.573 16.306 1.00 66.44 81 ASN A C 1
ATOM 639 O O . ASN A 1 81 ? 9.385 1.472 16.828 1.00 66.44 81 ASN A O 1
ATOM 643 N N . LEU A 1 82 ? 8.129 2.915 15.663 1.00 68.50 82 LEU A N 1
ATOM 644 C CA . LEU A 1 82 ? 6.934 2.060 15.622 1.00 68.50 82 LEU A CA 1
ATOM 645 C C . LEU A 1 82 ? 7.122 0.784 14.797 1.00 68.50 82 LEU A C 1
ATOM 647 O O . LEU A 1 82 ? 6.461 -0.210 15.071 1.00 68.50 82 LEU A O 1
ATOM 651 N N . PHE A 1 83 ? 8.029 0.813 13.819 1.00 74.06 83 PHE A N 1
ATOM 652 C CA . PHE A 1 83 ? 8.288 -0.297 12.897 1.00 74.06 83 PHE A CA 1
ATOM 653 C C . PHE A 1 83 ? 9.726 -0.822 13.012 1.00 74.06 83 PHE A C 1
ATOM 655 O O . PHE A 1 83 ? 10.297 -1.328 12.045 1.00 74.06 83 PHE A O 1
ATOM 662 N N . GLN A 1 84 ? 10.363 -0.640 14.173 1.00 71.12 84 GLN A N 1
ATOM 663 C CA . GLN A 1 84 ? 11.725 -1.122 14.388 1.00 71.12 84 GLN A CA 1
ATOM 664 C C . GLN A 1 84 ? 11.779 -2.648 14.460 1.00 71.12 84 GLN A C 1
ATOM 666 O O . GLN A 1 84 ? 10.919 -3.296 15.050 1.00 71.12 84 GLN A O 1
ATOM 671 N N . CYS A 1 85 ? 12.840 -3.202 13.880 1.00 69.94 85 CYS A N 1
ATOM 672 C CA . CYS A 1 85 ? 13.213 -4.603 14.001 1.00 69.94 85 CYS A CA 1
ATOM 673 C C . CYS A 1 85 ? 14.618 -4.676 14.610 1.00 69.94 85 CYS A C 1
ATOM 675 O O . CYS A 1 85 ? 15.450 -3.808 14.343 1.00 69.94 85 CYS A O 1
ATOM 677 N N . ASN A 1 86 ? 14.905 -5.731 15.376 1.00 74.88 86 ASN A N 1
ATOM 678 C CA . ASN A 1 86 ? 16.221 -5.979 15.979 1.00 74.88 86 ASN A CA 1
ATOM 679 C C . ASN A 1 86 ? 17.284 -6.446 14.958 1.00 74.88 86 ASN A C 1
ATOM 681 O O . ASN A 1 86 ? 18.341 -6.941 15.346 1.00 74.88 86 ASN A O 1
ATOM 685 N N . SER A 1 87 ? 17.015 -6.312 13.658 1.00 75.62 87 SER A N 1
ATOM 686 C CA . SER A 1 87 ? 17.905 -6.692 12.564 1.00 75.62 87 SER A CA 1
ATOM 687 C C . SER A 1 87 ? 18.083 -5.544 11.565 1.00 75.62 87 SER A C 1
ATOM 689 O O . SER A 1 87 ? 17.210 -4.675 11.456 1.00 75.62 87 SER A O 1
ATOM 691 N N . PRO A 1 88 ? 19.176 -5.540 10.776 1.00 82.81 88 PRO A N 1
ATOM 692 C CA . PRO A 1 88 ? 19.317 -4.620 9.656 1.00 82.81 88 PRO A CA 1
ATOM 693 C C . PRO A 1 88 ? 18.112 -4.723 8.715 1.00 82.81 88 PRO A C 1
ATOM 695 O O . PRO A 1 88 ? 17.721 -5.819 8.311 1.00 82.81 88 PRO A O 1
ATOM 698 N N . ARG A 1 89 ? 17.523 -3.575 8.373 1.00 86.94 89 ARG A N 1
ATOM 699 C CA . ARG A 1 89 ? 16.407 -3.481 7.425 1.00 86.94 89 ARG A CA 1
ATOM 700 C C . ARG A 1 89 ? 16.938 -3.089 6.043 1.00 86.94 89 ARG A C 1
ATOM 702 O O . ARG A 1 89 ? 17.819 -2.227 5.973 1.00 86.94 89 ARG A O 1
ATOM 709 N N . PRO A 1 90 ? 16.414 -3.676 4.950 1.00 89.19 90 PRO A N 1
ATOM 710 C CA . PRO A 1 90 ? 16.734 -3.242 3.593 1.00 89.19 90 PRO A CA 1
ATOM 711 C C . PRO A 1 90 ? 16.582 -1.726 3.403 1.00 89.19 90 PRO A C 1
ATOM 713 O O . PRO A 1 90 ? 15.683 -1.105 3.975 1.00 89.19 90 PRO A O 1
ATOM 716 N N . ALA A 1 91 ? 17.445 -1.135 2.571 1.00 89.00 91 ALA A N 1
ATOM 717 C CA . ALA A 1 91 ? 17.512 0.314 2.374 1.00 89.00 91 ALA A CA 1
ATOM 718 C C . ALA A 1 91 ? 16.182 0.913 1.890 1.00 89.00 91 ALA A C 1
ATOM 720 O O . ALA A 1 91 ? 15.819 2.016 2.298 1.00 89.00 91 ALA A O 1
ATOM 721 N N . ILE A 1 92 ? 15.407 0.182 1.081 1.00 91.62 92 ILE A N 1
ATOM 722 C CA . ILE A 1 92 ? 14.076 0.625 0.654 1.00 91.62 92 ILE A CA 1
ATOM 723 C C . ILE A 1 92 ? 13.144 0.973 1.822 1.00 91.62 92 ILE A C 1
ATOM 725 O O . ILE A 1 92 ? 12.338 1.883 1.664 1.00 91.62 92 ILE A O 1
ATOM 729 N N . PHE A 1 93 ? 13.271 0.336 2.989 1.00 90.19 93 PHE A N 1
ATOM 730 C CA . PHE A 1 93 ? 12.422 0.606 4.154 1.00 90.19 93 PHE A CA 1
ATOM 731 C C . PHE A 1 93 ? 12.935 1.747 5.042 1.00 90.19 93 PHE A C 1
ATOM 733 O O . PHE A 1 93 ? 12.183 2.275 5.858 1.00 90.19 93 PHE A O 1
ATOM 740 N N . THR A 1 94 ? 14.203 2.137 4.898 1.00 86.31 94 THR A N 1
ATOM 741 C CA . THR A 1 94 ? 14.882 3.086 5.801 1.00 86.31 94 THR A CA 1
ATOM 742 C C . THR A 1 94 ? 15.323 4.380 5.118 1.00 86.31 94 THR A C 1
ATOM 744 O O . THR A 1 94 ? 15.563 5.377 5.797 1.00 86.31 94 THR A O 1
ATOM 747 N N . ASN A 1 95 ? 15.394 4.404 3.785 1.00 79.88 95 ASN A N 1
ATOM 748 C CA . ASN A 1 95 ? 15.823 5.560 3.000 1.00 79.88 95 ASN A CA 1
ATOM 749 C C . ASN A 1 95 ? 14.882 6.757 3.184 1.00 79.88 95 ASN A C 1
ATOM 751 O O . ASN A 1 95 ? 13.806 6.805 2.591 1.00 79.88 95 ASN A O 1
ATOM 755 N N . GLN A 1 96 ? 15.315 7.756 3.950 1.00 71.38 96 GLN A N 1
ATOM 756 C CA . GLN A 1 96 ? 14.607 9.028 4.072 1.00 71.38 96 GLN A CA 1
ATOM 757 C C . GLN A 1 96 ? 14.986 9.995 2.948 1.00 71.38 96 GLN A C 1
ATOM 759 O O . GLN A 1 96 ? 16.142 10.071 2.528 1.00 71.38 96 GLN A O 1
ATOM 764 N N . LEU A 1 97 ? 14.001 10.762 2.483 1.00 72.75 97 LEU A N 1
ATOM 765 C CA . LEU A 1 97 ? 14.179 11.833 1.510 1.00 72.75 97 LEU A CA 1
ATOM 766 C C . LEU A 1 97 ? 13.762 13.162 2.140 1.00 72.75 97 LEU A C 1
ATOM 768 O O . LEU A 1 97 ? 12.747 13.247 2.830 1.00 72.75 97 LEU A O 1
ATOM 772 N N . ASN A 1 98 ? 14.554 14.208 1.906 1.00 76.50 98 ASN A N 1
ATOM 773 C CA . ASN A 1 98 ? 14.275 15.532 2.455 1.00 76.50 98 ASN A CA 1
ATOM 774 C C . ASN A 1 98 ? 12.910 16.049 1.974 1.00 76.50 98 ASN A C 1
ATOM 776 O O . ASN A 1 98 ? 12.599 15.976 0.786 1.00 76.50 98 ASN A O 1
ATOM 780 N N . GLY A 1 99 ? 12.122 16.605 2.898 1.00 78.38 99 GLY A N 1
ATOM 781 C CA . GLY A 1 99 ? 10.796 17.162 2.604 1.00 78.38 99 GLY A CA 1
ATOM 782 C C . GLY A 1 99 ? 9.681 16.122 2.441 1.00 78.38 99 GLY A C 1
ATOM 783 O O . GLY A 1 99 ? 8.561 16.495 2.106 1.00 78.38 99 GLY A O 1
ATOM 784 N N . GLN A 1 100 ? 9.969 14.843 2.685 1.00 87.88 100 GLN A N 1
ATOM 785 C CA . GLN A 1 100 ? 8.995 13.756 2.673 1.00 87.88 100 GLN A CA 1
ATOM 786 C C . GLN A 1 100 ? 8.772 13.199 4.078 1.00 87.88 100 GLN A C 1
ATOM 788 O O . GLN A 1 100 ? 9.606 13.363 4.972 1.00 87.88 100 GLN A O 1
ATOM 793 N N . ILE A 1 101 ? 7.640 12.523 4.270 1.00 91.38 101 ILE A N 1
ATOM 794 C CA . ILE A 1 101 ? 7.410 11.728 5.481 1.00 91.38 101 ILE A CA 1
ATOM 795 C C . ILE A 1 101 ? 8.364 10.539 5.517 1.00 91.38 101 ILE A C 1
ATOM 797 O O . ILE A 1 101 ? 9.010 10.179 4.530 1.00 91.38 101 ILE A O 1
ATOM 801 N N . GLN A 1 102 ? 8.443 9.907 6.677 1.00 90.25 102 GLN A N 1
ATOM 802 C CA . GLN A 1 102 ? 9.390 8.827 6.879 1.00 90.25 102 GLN A CA 1
ATOM 803 C C . GLN A 1 102 ? 9.014 7.618 6.037 1.00 90.25 102 GLN A C 1
ATOM 805 O O . GLN A 1 102 ? 7.839 7.311 5.827 1.00 90.25 102 GLN A O 1
ATOM 810 N N . ARG A 1 103 ? 10.049 6.931 5.558 1.00 90.12 103 ARG A N 1
ATOM 811 C CA . ARG A 1 103 ? 9.926 5.876 4.558 1.00 90.12 103 ARG A CA 1
ATOM 812 C C . ARG A 1 103 ? 9.027 4.726 4.987 1.00 90.12 103 ARG A C 1
ATOM 814 O O . ARG A 1 103 ? 8.289 4.184 4.175 1.00 90.12 103 ARG A O 1
ATOM 821 N N . GLU A 1 104 ? 9.063 4.407 6.274 1.00 89.06 104 GLU A N 1
ATOM 822 C CA . GLU A 1 104 ? 8.171 3.436 6.894 1.00 89.06 104 GLU A CA 1
ATOM 823 C C . GLU A 1 104 ? 6.689 3.770 6.694 1.00 89.06 104 GLU A C 1
ATOM 825 O O . GLU A 1 104 ? 5.918 2.859 6.432 1.00 89.06 104 GLU A O 1
ATOM 830 N N . PHE A 1 105 ? 6.288 5.043 6.742 1.00 93.50 105 PHE A N 1
ATOM 831 C CA . PHE A 1 105 ? 4.911 5.454 6.473 1.00 93.50 105 PHE A CA 1
ATOM 832 C C . PHE A 1 105 ? 4.644 5.483 4.976 1.00 93.50 105 PHE A C 1
ATOM 834 O O . PHE A 1 105 ? 3.674 4.890 4.512 1.00 93.50 105 PHE A O 1
ATOM 841 N N . SER A 1 106 ? 5.516 6.145 4.217 1.00 95.50 106 SER A N 1
ATOM 842 C CA . SER A 1 106 ? 5.247 6.427 2.810 1.00 95.50 106 SER A CA 1
ATOM 843 C C . SER A 1 106 ? 5.173 5.163 1.956 1.00 95.50 106 SER A C 1
ATOM 845 O O . SER A 1 106 ? 4.302 5.054 1.102 1.00 95.50 106 SER A O 1
ATOM 847 N N . LEU A 1 107 ? 6.015 4.163 2.226 1.00 96.19 107 LEU A N 1
ATOM 848 C CA . LEU A 1 107 ? 6.004 2.912 1.471 1.00 96.19 107 LEU A CA 1
ATOM 849 C C . LEU A 1 107 ? 4.827 1.995 1.854 1.00 96.19 107 LEU A C 1
ATOM 851 O O . LEU A 1 107 ? 4.309 1.274 1.006 1.00 96.19 107 LEU A O 1
ATOM 855 N N . ARG A 1 108 ? 4.351 2.062 3.104 1.00 96.69 108 ARG A N 1
ATOM 856 C CA . ARG A 1 108 ? 3.114 1.381 3.526 1.00 96.69 108 ARG A CA 1
ATOM 857 C C . ARG A 1 108 ? 1.883 2.029 2.904 1.00 96.69 108 ARG A C 1
ATOM 859 O O . ARG A 1 108 ? 0.993 1.317 2.459 1.00 96.69 108 ARG A O 1
ATOM 866 N N . ILE A 1 109 ? 1.857 3.361 2.827 1.00 97.94 109 ILE A N 1
ATOM 867 C CA . ILE A 1 109 ? 0.801 4.097 2.122 1.00 97.94 109 ILE A CA 1
ATOM 868 C C . ILE A 1 109 ? 0.785 3.695 0.648 1.00 97.94 109 ILE A C 1
ATOM 870 O O . ILE A 1 109 ? -0.288 3.391 0.144 1.00 97.94 109 ILE A O 1
ATOM 874 N N . THR A 1 110 ? 1.948 3.587 -0.009 1.00 98.50 110 THR A N 1
ATOM 875 C CA . THR A 1 110 ? 2.034 3.039 -1.374 1.00 98.50 110 THR A CA 1
ATOM 876 C C . THR A 1 110 ? 1.400 1.654 -1.466 1.00 98.50 110 THR A C 1
ATOM 878 O O . THR A 1 110 ? 0.568 1.434 -2.337 1.00 98.50 110 THR A O 1
ATOM 881 N N . ALA A 1 111 ? 1.747 0.729 -0.564 1.00 98.50 111 ALA A N 1
ATOM 882 C CA . ALA A 1 111 ? 1.200 -0.628 -0.589 1.00 98.50 111 ALA A CA 1
ATOM 883 C C . ALA A 1 111 ? -0.333 -0.638 -0.464 1.00 98.50 111 ALA A C 1
ATOM 885 O O . ALA A 1 111 ? -1.003 -1.345 -1.213 1.00 98.50 111 ALA A O 1
ATOM 886 N N . VAL A 1 112 ? -0.890 0.161 0.453 1.00 98.50 112 VAL A N 1
ATOM 887 C CA . VAL A 1 112 ? -2.344 0.251 0.659 1.00 98.50 112 VAL A CA 1
ATOM 888 C C . VAL A 1 112 ? -3.037 0.962 -0.507 1.00 98.50 112 VAL A C 1
ATOM 890 O O . VAL A 1 112 ? -4.074 0.483 -0.957 1.00 98.50 112 VAL A O 1
ATOM 893 N N . ARG A 1 113 ? -2.471 2.060 -1.028 1.00 98.62 113 ARG A N 1
ATOM 894 C CA . ARG A 1 113 ? -3.024 2.790 -2.180 1.00 98.62 113 ARG A CA 1
ATOM 895 C C . ARG A 1 113 ? -3.116 1.891 -3.406 1.00 98.62 113 ARG A C 1
ATOM 897 O O . ARG A 1 113 ? -4.186 1.794 -3.985 1.00 98.62 113 ARG A O 1
ATOM 904 N N . GLU A 1 114 ? -2.014 1.246 -3.778 1.00 98.12 114 GLU A N 1
ATOM 905 C CA . GLU A 1 114 ? -1.951 0.365 -4.953 1.00 98.12 114 GLU A CA 1
ATOM 906 C C . GLU A 1 114 ? -2.879 -0.844 -4.792 1.00 98.12 114 GLU A C 1
ATOM 908 O O . GLU A 1 114 ? -3.532 -1.261 -5.739 1.00 98.12 114 GLU A O 1
ATOM 913 N N . THR A 1 115 ? -3.004 -1.372 -3.569 1.00 98.06 115 THR A N 1
ATOM 914 C CA . THR A 1 115 ? -3.988 -2.421 -3.267 1.00 98.06 115 THR A CA 1
ATOM 915 C C . THR A 1 115 ? -5.409 -1.940 -3.511 1.00 98.06 115 THR A C 1
ATOM 917 O O . THR A 1 115 ? -6.180 -2.641 -4.164 1.00 98.06 115 THR A O 1
ATOM 920 N N . PHE A 1 116 ? -5.759 -0.753 -3.018 1.00 98.25 116 PHE A N 1
ATOM 921 C CA . PHE A 1 116 ? -7.075 -0.181 -3.266 1.00 98.25 116 PHE A CA 1
ATOM 922 C C . PHE A 1 116 ? -7.308 0.055 -4.762 1.00 98.25 116 PHE A C 1
ATOM 924 O O . PHE A 1 116 ? -8.342 -0.349 -5.277 1.00 98.25 116 PHE A O 1
ATOM 931 N N . GLU A 1 117 ? -6.342 0.657 -5.452 1.00 96.44 117 GLU A N 1
ATOM 932 C CA . GLU A 1 117 ? -6.397 0.953 -6.884 1.00 96.44 117 GLU A CA 1
ATOM 933 C C . GLU A 1 117 ? -6.662 -0.316 -7.710 1.00 96.44 117 GLU A C 1
ATOM 935 O O . GLU A 1 117 ? -7.676 -0.394 -8.397 1.00 96.44 117 GLU A O 1
ATOM 940 N N . GLU A 1 118 ? -5.837 -1.356 -7.548 1.00 95.06 118 GLU A N 1
ATOM 941 C CA . GLU A 1 118 ? -5.906 -2.565 -8.380 1.00 95.06 118 GLU A CA 1
ATOM 942 C C . GLU A 1 118 ? -7.031 -3.542 -7.970 1.00 95.06 118 GLU A C 1
ATOM 944 O O . GLU A 1 118 ? -7.431 -4.375 -8.785 1.00 95.06 118 GLU A O 1
ATOM 949 N N . THR A 1 119 ? -7.523 -3.500 -6.721 1.00 96.25 119 THR A N 1
ATOM 950 C CA . THR A 1 119 ? -8.425 -4.549 -6.182 1.00 96.25 119 THR A CA 1
ATOM 951 C C . THR A 1 119 ? -9.677 -4.051 -5.462 1.00 96.25 119 THR A C 1
ATOM 953 O O . THR A 1 119 ? -10.502 -4.863 -5.042 1.00 96.25 119 THR A O 1
ATOM 956 N N . GLY A 1 120 ? -9.822 -2.745 -5.252 1.00 97.06 120 GLY A N 1
ATOM 957 C CA . GLY A 1 120 ? -10.924 -2.147 -4.495 1.00 97.06 120 GLY A CA 1
ATOM 958 C C . GLY A 1 120 ? -10.841 -2.369 -2.980 1.00 97.06 120 GLY A C 1
ATOM 959 O O . GLY A 1 120 ? -11.636 -1.799 -2.234 1.00 97.06 120 GLY A O 1
ATOM 960 N N . ILE A 1 121 ? -9.876 -3.150 -2.488 1.00 97.81 121 ILE A N 1
ATOM 961 C CA . ILE A 1 121 ? -9.707 -3.423 -1.057 1.00 97.81 121 ILE A CA 1
ATOM 962 C C . ILE A 1 121 ? -9.108 -2.192 -0.367 1.00 97.81 121 ILE A C 1
ATOM 964 O O . ILE A 1 121 ? -7.931 -1.873 -0.549 1.00 97.81 121 ILE A O 1
ATOM 968 N N . LEU A 1 122 ? -9.896 -1.526 0.481 1.00 97.69 122 LEU A N 1
ATOM 969 C CA . LEU A 1 122 ? -9.444 -0.380 1.272 1.00 97.69 122 LEU A CA 1
ATOM 970 C C . LEU A 1 122 ? -9.145 -0.793 2.719 1.00 97.69 122 LEU A C 1
ATOM 972 O O . LEU A 1 122 ? -10.039 -0.829 3.565 1.00 97.69 122 LEU A O 1
ATOM 976 N N . LEU A 1 123 ? -7.870 -1.050 3.021 1.00 96.44 123 LEU A N 1
ATOM 977 C CA . LEU A 1 123 ? -7.415 -1.327 4.388 1.00 96.44 123 LEU A CA 1
ATOM 978 C C . LEU A 1 123 ? -7.289 -0.026 5.180 1.00 96.44 123 LEU A C 1
ATOM 980 O O . LEU A 1 123 ? -6.393 0.789 4.930 1.00 96.44 123 LEU A O 1
ATOM 984 N N . CYS A 1 124 ? -8.180 0.184 6.144 1.00 94.06 124 CYS A N 1
ATOM 985 C CA . CYS A 1 124 ? -8.233 1.434 6.889 1.00 94.06 124 CYS A CA 1
ATOM 986 C C . CYS A 1 124 ? -8.746 1.258 8.323 1.00 94.06 124 CYS A C 1
ATOM 988 O O . CYS A 1 124 ? -9.346 0.245 8.674 1.00 94.06 124 CYS A O 1
ATOM 990 N N . LYS A 1 125 ? -8.506 2.276 9.152 1.00 88.06 125 LYS A N 1
ATOM 991 C CA . LYS A 1 125 ? -9.061 2.420 10.499 1.00 88.06 125 LYS A CA 1
ATOM 992 C C . LYS A 1 125 ? -9.973 3.634 10.543 1.00 88.06 125 LYS A C 1
ATOM 994 O O . LYS A 1 125 ? -9.609 4.704 10.046 1.00 88.06 125 LYS A O 1
ATOM 999 N N . LYS A 1 126 ? -11.137 3.478 11.171 1.00 83.12 126 LYS A N 1
ATOM 1000 C CA . LYS A 1 126 ? -12.054 4.590 11.443 1.00 83.12 126 LYS A CA 1
ATOM 1001 C C . LYS A 1 126 ? -11.552 5.449 12.599 1.00 83.12 126 LYS A C 1
ATOM 1003 O O . LYS A 1 126 ? -10.747 5.018 13.426 1.00 83.12 126 LYS A O 1
ATOM 1008 N N . HIS A 1 127 ? -12.058 6.676 12.661 1.00 69.25 127 HIS A N 1
ATOM 1009 C CA . HIS A 1 127 ? -11.864 7.547 13.810 1.00 69.25 127 HIS A CA 1
ATOM 1010 C C . HIS A 1 127 ? -12.370 6.847 15.084 1.00 69.25 127 HIS A C 1
ATOM 1012 O O . HIS A 1 127 ? -13.502 6.365 15.118 1.00 69.25 127 HIS A O 1
ATOM 1018 N N . PHE A 1 128 ? -11.532 6.763 16.124 1.00 59.56 128 PHE A N 1
ATOM 1019 C CA . PHE A 1 128 ? -11.864 6.085 17.381 1.00 59.56 128 PHE A CA 1
ATOM 1020 C C . PHE A 1 128 ? -13.041 6.786 18.081 1.00 59.56 128 PHE A C 1
ATOM 1022 O O . PHE A 1 128 ? -12.858 7.692 18.892 1.00 59.56 128 PHE A O 1
ATOM 1029 N N . SER A 1 129 ? -14.269 6.343 17.819 1.00 45.22 129 SER A N 1
ATOM 1030 C CA . SER A 1 129 ? -15.448 6.675 18.619 1.00 45.22 129 SER A CA 1
ATOM 1031 C C . SER A 1 129 ? -15.570 5.691 19.787 1.00 45.22 129 SER A C 1
ATOM 1033 O O . SER A 1 129 ? -16.473 4.863 19.825 1.00 45.22 129 SER A O 1
ATOM 1035 N N . GLY A 1 130 ? -14.615 5.721 20.721 1.00 42.78 130 GLY A N 1
ATOM 1036 C CA . GLY A 1 130 ? -14.753 5.134 22.065 1.00 42.78 130 GLY A CA 1
ATOM 1037 C C . GLY A 1 130 ? -14.902 3.609 22.205 1.00 42.78 130 GLY A C 1
ATOM 1038 O O . GLY A 1 130 ? -14.878 3.120 23.333 1.00 42.78 130 GLY A O 1
ATOM 1039 N N . VAL A 1 131 ? -15.014 2.834 21.125 1.00 43.12 131 VAL A N 1
ATOM 1040 C CA . VAL A 1 131 ? -15.053 1.367 21.196 1.00 43.12 131 VAL A CA 1
ATOM 1041 C C . VAL A 1 131 ? -13.622 0.847 21.106 1.00 43.12 131 VAL A C 1
ATOM 1043 O O . VAL A 1 131 ? -12.928 1.084 20.120 1.00 43.12 131 VAL A O 1
ATOM 1046 N N . LYS A 1 132 ? -13.159 0.153 22.154 1.00 44.06 132 LYS A N 1
ATOM 1047 C CA . LYS A 1 132 ? -11.966 -0.700 22.067 1.00 44.06 132 LYS A CA 1
ATOM 1048 C C . LYS A 1 132 ? -12.211 -1.677 20.921 1.00 44.06 132 LYS A C 1
ATOM 1050 O O . LYS A 1 132 ? -13.040 -2.570 21.083 1.00 44.06 132 LYS A O 1
ATOM 1055 N N . GLU A 1 133 ? -11.523 -1.504 19.793 1.00 49.09 133 GLU A N 1
ATOM 1056 C CA . GLU A 1 133 ? -11.424 -2.572 18.801 1.00 49.09 133 GLU A CA 1
ATOM 1057 C C . GLU A 1 133 ? -11.021 -3.840 19.555 1.00 49.09 133 GLU A C 1
ATOM 1059 O O . GLU A 1 133 ? -10.039 -3.854 20.308 1.00 49.09 133 GLU A O 1
ATOM 1064 N N . LEU A 1 134 ? -11.863 -4.867 19.443 1.00 44.00 134 LEU A N 1
ATOM 1065 C CA . LEU A 1 134 ? -11.541 -6.190 19.943 1.00 44.00 134 LEU A CA 1
ATOM 1066 C C . LEU A 1 134 ? -10.192 -6.573 19.339 1.00 44.00 134 LEU A C 1
ATOM 1068 O O . LEU A 1 134 ? -9.962 -6.428 18.144 1.00 44.00 134 LEU A O 1
ATOM 1072 N N . SER A 1 135 ? -9.298 -6.980 20.228 1.00 47.97 135 SER A N 1
ATOM 1073 C CA . SER A 1 135 ? -7.863 -7.199 20.083 1.00 47.97 135 SER A CA 1
ATOM 1074 C C . SER A 1 135 ? -7.485 -8.337 19.131 1.00 47.97 135 SER A C 1
ATOM 1076 O O . SER A 1 135 ? -6.701 -9.215 19.495 1.00 47.97 135 SER A O 1
ATOM 1078 N N . ASN A 1 136 ? -8.043 -8.362 17.931 1.00 60.31 136 ASN A N 1
ATOM 1079 C CA . ASN A 1 136 ? -7.638 -9.292 16.900 1.00 60.31 136 ASN A CA 1
ATOM 1080 C C . ASN A 1 136 ? -6.694 -8.533 15.968 1.00 60.31 136 ASN A C 1
ATOM 1082 O O . ASN A 1 136 ? -7.063 -7.511 15.407 1.00 60.31 136 ASN A O 1
ATOM 1086 N N . ASN A 1 137 ? -5.460 -9.017 15.811 1.00 71.38 137 ASN A N 1
ATOM 1087 C CA . ASN A 1 137 ? -4.434 -8.406 14.949 1.00 71.38 137 ASN A CA 1
ATOM 1088 C C . ASN A 1 137 ? -4.761 -8.514 13.438 1.00 71.38 137 ASN A C 1
ATOM 1090 O O . ASN A 1 137 ? -3.852 -8.485 12.609 1.00 71.38 137 ASN A O 1
ATOM 1094 N N . TYR A 1 138 ? -6.032 -8.712 13.080 1.00 87.19 138 TYR A N 1
ATOM 1095 C CA . TYR A 1 138 ? -6.503 -8.797 11.707 1.00 87.19 138 TYR A CA 1
ATOM 1096 C C . TYR A 1 138 ? -6.889 -7.406 11.202 1.00 87.19 138 TYR A C 1
ATOM 1098 O O . TYR A 1 138 ? -7.482 -6.610 11.924 1.00 87.19 138 TYR A O 1
ATOM 1106 N N . SER A 1 139 ? -6.559 -7.130 9.946 1.00 90.88 139 SER A N 1
ATOM 1107 C CA . SER A 1 139 ? -7.024 -5.949 9.231 1.00 90.88 139 SER A CA 1
ATOM 1108 C C . SER A 1 139 ? -8.398 -6.200 8.606 1.00 90.88 139 SER A C 1
ATOM 1110 O O . SER A 1 139 ? -8.820 -7.347 8.410 1.00 90.88 139 SER A O 1
ATOM 1112 N N . HIS A 1 140 ? -9.082 -5.114 8.257 1.00 89.44 140 HIS A N 1
ATOM 1113 C CA . HIS A 1 140 ? -10.418 -5.129 7.677 1.00 89.44 140 HIS A CA 1
ATOM 1114 C C . HIS A 1 140 ? -10.468 -4.248 6.424 1.00 89.44 140 HIS A C 1
ATOM 1116 O O . HIS A 1 140 ? -9.845 -3.187 6.372 1.00 89.44 140 HIS A O 1
ATOM 1122 N N . SER A 1 141 ? -11.225 -4.697 5.421 1.00 93.50 141 SER A N 1
ATOM 1123 C CA . SER A 1 141 ? -11.556 -3.891 4.245 1.00 93.50 141 SER A CA 1
ATOM 1124 C C . SER A 1 141 ? -12.775 -3.035 4.566 1.00 93.50 141 SER A C 1
ATOM 1126 O O . SER A 1 141 ? -13.773 -3.546 5.076 1.00 93.50 141 SER A O 1
ATOM 1128 N N . PHE A 1 142 ? -12.702 -1.739 4.288 1.00 92.81 142 PHE A N 1
ATOM 1129 C CA . PHE A 1 142 ? -13.873 -0.872 4.311 1.00 92.81 142 PHE A CA 1
ATOM 1130 C C . PHE A 1 142 ? -14.560 -0.914 2.946 1.00 92.81 142 PHE A C 1
ATOM 1132 O O . PHE A 1 142 ? -13.894 -0.795 1.921 1.00 92.81 142 PHE A O 1
ATOM 1139 N N . GLU A 1 143 ? -15.880 -1.104 2.929 1.00 92.94 143 GLU A N 1
ATOM 1140 C CA . GLU A 1 143 ? -16.619 -1.409 1.690 1.00 92.94 143 GLU A CA 1
ATOM 1141 C C . GLU A 1 143 ? -17.814 -0.475 1.436 1.00 92.94 143 GLU A C 1
ATOM 1143 O O . GLU A 1 143 ? -18.344 -0.451 0.330 1.00 92.94 143 GLU A O 1
ATOM 1148 N N . ASP A 1 144 ? -18.221 0.324 2.428 1.00 93.38 144 ASP A N 1
ATOM 1149 C CA . ASP A 1 144 ? -19.423 1.171 2.377 1.00 93.38 144 ASP A CA 1
ATOM 1150 C C . ASP A 1 144 ? -19.160 2.518 1.673 1.00 93.38 144 ASP A C 1
ATOM 1152 O O . ASP A 1 144 ? -19.171 3.582 2.294 1.00 93.38 144 ASP A O 1
ATOM 1156 N N . PHE A 1 145 ? -18.810 2.457 0.382 1.00 96.62 145 PHE A N 1
ATOM 1157 C CA . PHE A 1 145 ? -18.636 3.603 -0.520 1.00 96.62 145 PHE A CA 1
ATOM 1158 C C . PHE A 1 145 ? -18.533 3.160 -1.994 1.00 96.62 145 PHE A C 1
ATOM 1160 O O . PHE A 1 145 ? -18.389 1.977 -2.302 1.00 96.62 145 PHE A O 1
ATOM 1167 N N . ASP A 1 146 ? -18.566 4.116 -2.928 1.00 97.50 146 ASP A N 1
ATOM 1168 C CA . ASP A 1 146 ? -18.403 3.853 -4.368 1.00 97.50 146 ASP A CA 1
ATOM 1169 C C . ASP A 1 146 ? -16.938 3.520 -4.724 1.00 97.50 146 ASP A C 1
ATOM 1171 O O . ASP A 1 146 ? -16.160 4.382 -5.146 1.00 97.50 146 ASP A O 1
ATOM 1175 N N . ARG A 1 147 ? -16.540 2.259 -4.498 1.00 97.62 147 ARG A N 1
ATOM 1176 C CA . ARG A 1 147 ? -15.184 1.760 -4.787 1.00 97.62 147 ARG A CA 1
ATOM 1177 C C . ARG A 1 147 ? -14.773 1.980 -6.252 1.00 97.62 147 ARG A C 1
ATOM 1179 O O . ARG A 1 147 ? -13.717 2.584 -6.434 1.00 97.62 147 ARG A O 1
ATOM 1186 N N . PRO A 1 148 ? -15.572 1.614 -7.279 1.00 97.62 148 PRO A N 1
ATOM 1187 C CA . PRO A 1 148 ? -15.185 1.828 -8.677 1.00 97.62 148 PRO A CA 1
ATOM 1188 C C . PRO A 1 148 ? -14.919 3.296 -9.032 1.00 97.62 148 PRO A C 1
ATOM 1190 O O . PRO A 1 148 ? -13.933 3.598 -9.708 1.00 97.62 148 PRO A O 1
ATOM 1193 N N . PHE A 1 149 ? -15.755 4.230 -8.559 1.00 97.81 149 PHE A N 1
ATOM 1194 C CA . PHE A 1 149 ? -15.532 5.662 -8.779 1.00 97.81 149 PHE A CA 1
ATOM 1195 C C . PHE A 1 149 ? -14.184 6.112 -8.211 1.00 97.81 149 PHE A C 1
ATOM 1197 O O . PHE A 1 149 ? -13.416 6.810 -8.879 1.00 97.81 149 PHE A O 1
ATOM 1204 N N . TRP A 1 150 ? -13.883 5.699 -6.982 1.00 98.31 150 TRP A N 1
ATOM 1205 C CA . TRP A 1 150 ? -12.653 6.090 -6.310 1.00 98.31 150 TRP A CA 1
ATOM 1206 C C . TRP A 1 150 ? -11.415 5.371 -6.844 1.00 98.31 150 TRP A C 1
ATOM 1208 O O . TRP A 1 150 ? -10.374 6.019 -6.923 1.00 98.31 150 TRP A O 1
ATOM 1218 N N . GLN A 1 151 ? -11.510 4.104 -7.262 1.00 97.50 151 GLN A N 1
ATOM 1219 C CA . GLN A 1 151 ? -10.424 3.394 -7.951 1.00 97.50 151 GLN A CA 1
ATOM 1220 C C . GLN A 1 151 ? -9.983 4.181 -9.185 1.00 97.50 151 GLN A C 1
ATOM 1222 O O . GLN A 1 151 ? -8.828 4.586 -9.271 1.00 97.50 151 GLN A O 1
ATOM 1227 N N . HIS A 1 152 ? -10.932 4.554 -10.049 1.00 97.19 152 HIS A N 1
ATOM 1228 C CA . HIS A 1 152 ? -10.652 5.349 -11.249 1.00 97.19 152 HIS A CA 1
ATOM 1229 C C . HIS A 1 152 ? -10.042 6.725 -10.945 1.00 97.19 152 HIS A C 1
ATOM 1231 O O . HIS A 1 152 ? -9.200 7.219 -11.699 1.00 97.19 152 HIS A O 1
ATOM 1237 N N . LEU A 1 153 ? -10.462 7.383 -9.858 1.00 98.12 153 LEU A N 1
ATOM 1238 C CA . LEU A 1 153 ? -9.859 8.652 -9.439 1.00 98.12 153 LEU A CA 1
ATOM 1239 C C . LEU A 1 153 ? -8.424 8.475 -8.934 1.00 98.12 153 LEU A C 1
ATOM 1241 O O . LEU A 1 153 ? -7.566 9.279 -9.292 1.00 98.12 153 LEU A O 1
ATOM 1245 N N . VAL A 1 154 ? -8.170 7.452 -8.116 1.00 97.94 154 VAL A N 1
ATOM 1246 C CA . VAL A 1 154 ? -6.843 7.162 -7.551 1.00 97.94 154 VAL A CA 1
ATOM 1247 C C . VAL A 1 154 ? -5.868 6.715 -8.637 1.00 97.94 154 VAL A C 1
ATOM 1249 O O . VAL A 1 154 ? -4.744 7.211 -8.659 1.00 97.94 154 VAL A O 1
ATOM 1252 N N . HIS A 1 155 ? -6.318 5.886 -9.580 1.00 95.50 155 HIS A N 1
ATOM 1253 C CA . HIS A 1 155 ? -5.527 5.457 -10.732 1.00 95.50 155 HIS A CA 1
ATOM 1254 C C . HIS A 1 155 ? -5.054 6.633 -11.591 1.00 95.50 155 HIS A C 1
ATOM 1256 O O . HIS A 1 155 ? -3.911 6.694 -12.049 1.00 95.50 155 HIS A O 1
ATOM 1262 N N . LYS A 1 156 ? -5.932 7.620 -11.801 1.00 96.69 156 LYS A N 1
ATOM 1263 C CA . LYS A 1 156 ? -5.596 8.830 -12.564 1.00 96.69 156 LYS A CA 1
ATOM 1264 C C . LYS A 1 156 ? -4.700 9.794 -11.802 1.00 96.69 156 LYS A C 1
ATOM 1266 O O . LYS A 1 156 ? -3.878 10.472 -12.419 1.00 96.69 156 LYS A O 1
ATOM 1271 N N . ASP A 1 157 ? -4.899 9.904 -10.495 1.00 97.75 157 ASP A N 1
ATOM 1272 C CA . ASP A 1 157 ? -4.166 10.815 -9.631 1.00 97.75 157 ASP A CA 1
ATOM 1273 C C . ASP A 1 157 ? -3.976 10.190 -8.248 1.00 97.75 157 ASP A C 1
ATOM 1275 O O . ASP A 1 157 ? -4.870 10.195 -7.400 1.00 97.75 157 ASP A O 1
ATOM 1279 N N . HIS A 1 158 ? -2.752 9.731 -7.987 1.00 97.12 158 HIS A N 1
ATOM 1280 C CA . HIS A 1 158 ? -2.368 9.108 -6.724 1.00 97.12 158 HIS A CA 1
ATOM 1281 C C . HIS A 1 158 ? -2.653 9.994 -5.491 1.00 97.12 158 HIS A C 1
ATOM 1283 O O . HIS A 1 158 ? -2.750 9.493 -4.369 1.00 97.12 158 HIS A O 1
ATOM 1289 N N . THR A 1 159 ? -2.774 11.323 -5.640 1.00 98.06 159 THR A N 1
ATOM 1290 C CA . THR A 1 159 ? -3.112 12.227 -4.526 1.00 98.06 159 THR A CA 1
ATOM 1291 C C . THR A 1 159 ? -4.571 12.103 -4.089 1.00 98.06 159 THR A C 1
ATOM 1293 O O . THR A 1 159 ? -4.887 12.383 -2.928 1.00 98.06 159 THR A O 1
ATOM 1296 N N . GLN A 1 160 ? -5.445 11.588 -4.958 1.00 98.56 160 GLN A N 1
ATOM 1297 C CA . GLN A 1 160 ? -6.849 11.333 -4.648 1.00 98.56 160 GLN A CA 1
ATOM 1298 C C . GLN A 1 160 ? -7.026 10.268 -3.572 1.00 98.56 160 GLN A C 1
ATOM 1300 O O . GLN A 1 160 ? -8.052 10.282 -2.901 1.00 98.56 160 GLN A O 1
ATOM 1305 N N . PHE A 1 161 ? -6.026 9.417 -3.319 1.00 98.62 161 PHE A N 1
ATOM 1306 C CA . PHE A 1 161 ? -6.081 8.457 -2.217 1.00 98.62 161 PHE A CA 1
ATOM 1307 C C . PHE A 1 161 ? -6.139 9.158 -0.850 1.00 98.62 161 PHE A C 1
ATOM 1309 O O . PHE A 1 161 ? -6.911 8.776 0.027 1.00 98.62 161 PHE A O 1
ATOM 1316 N N . PHE A 1 162 ? -5.399 10.259 -0.681 1.00 98.50 162 PHE A N 1
ATOM 1317 C CA . PHE A 1 162 ? -5.513 11.087 0.521 1.00 98.50 162 PHE A CA 1
ATOM 1318 C C . PHE A 1 162 ? -6.894 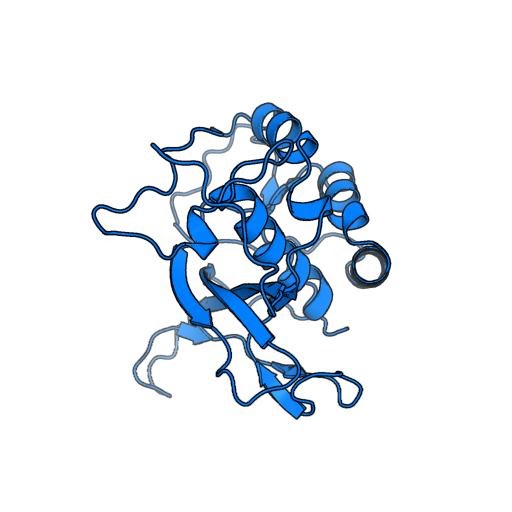11.750 0.619 1.00 98.50 162 PHE A C 1
ATOM 1320 O O . PHE A 1 162 ? -7.472 11.843 1.702 1.00 98.50 162 PHE A O 1
ATOM 1327 N N . THR A 1 163 ? -7.445 12.204 -0.510 1.00 98.50 163 THR A N 1
ATOM 1328 C CA . THR A 1 163 ? -8.796 12.780 -0.568 1.00 98.50 163 THR A CA 1
ATOM 1329 C C . THR A 1 163 ? -9.864 11.748 -0.206 1.00 98.50 163 THR A C 1
ATOM 1331 O O . THR A 1 163 ? -10.734 12.068 0.599 1.00 98.50 163 THR A O 1
ATOM 1334 N N . LEU A 1 164 ? -9.758 10.518 -0.714 1.00 98.38 164 LEU A N 1
ATOM 1335 C CA . LEU A 1 164 ? -10.614 9.384 -0.362 1.00 98.38 164 LEU A CA 1
ATOM 1336 C C . LEU A 1 164 ? -10.627 9.157 1.152 1.00 98.38 164 LEU A C 1
ATOM 1338 O O . LEU A 1 164 ? -11.691 9.178 1.766 1.00 98.38 164 LEU A O 1
ATOM 1342 N N . CYS A 1 165 ? -9.448 9.023 1.768 1.00 97.81 165 CYS A N 1
ATOM 1343 C CA . CYS A 1 165 ? -9.333 8.837 3.215 1.00 97.81 165 CYS A CA 1
ATOM 1344 C C . CYS A 1 165 ? -10.008 9.969 4.003 1.00 97.81 165 CYS A C 1
ATOM 1346 O O . CYS A 1 165 ? -10.735 9.700 4.956 1.00 97.81 165 CYS A O 1
ATOM 1348 N N . LYS A 1 166 ? -9.847 11.227 3.566 1.00 97.31 166 LYS A N 1
ATOM 1349 C CA . LYS A 1 166 ? -10.535 12.373 4.179 1.00 97.31 166 LYS A CA 1
ATOM 1350 C C . LYS A 1 166 ? -12.051 12.311 4.044 1.00 97.31 166 LYS A C 1
ATOM 1352 O O . LYS A 1 166 ? -12.731 12.596 5.019 1.00 97.31 166 LYS A O 1
ATOM 1357 N N . VAL A 1 167 ? -12.565 11.984 2.857 1.00 97.25 167 VAL A N 1
ATOM 1358 C CA . VAL A 1 167 ? -14.013 11.913 2.592 1.00 97.25 167 VAL A CA 1
ATOM 1359 C C . VAL A 1 167 ? -14.670 10.823 3.432 1.00 97.25 167 VAL A C 1
ATOM 1361 O O . VAL A 1 167 ? -15.765 11.030 3.941 1.00 97.25 167 VAL A O 1
ATOM 1364 N N . LEU A 1 168 ? -13.995 9.687 3.598 1.00 96.25 168 LEU A N 1
ATOM 1365 C CA . LEU A 1 168 ? -14.496 8.571 4.398 1.00 96.25 168 LEU A CA 1
ATOM 1366 C C . LEU A 1 168 ? -14.205 8.710 5.898 1.00 96.25 168 LEU A C 1
ATOM 1368 O O . LEU A 1 168 ? -14.642 7.865 6.675 1.00 96.25 168 LEU A O 1
ATOM 1372 N N . GLU A 1 169 ? -13.461 9.742 6.305 1.00 95.31 169 GLU A N 1
ATOM 1373 C CA . GLU A 1 169 ? -12.999 9.941 7.683 1.00 95.31 169 GLU A CA 1
ATOM 1374 C C . GLU A 1 169 ? -12.261 8.709 8.247 1.00 95.31 169 GLU A C 1
ATOM 1376 O O . GLU A 1 169 ? -12.481 8.263 9.378 1.00 95.31 169 GLU A O 1
ATOM 1381 N N . VAL A 1 170 ? -11.345 8.161 7.444 1.00 95.06 170 VAL A N 1
ATOM 1382 C CA . VAL A 1 170 ? -10.513 6.996 7.782 1.00 95.06 170 VAL A CA 1
ATOM 1383 C C . VAL A 1 170 ? -9.037 7.281 7.553 1.00 95.06 170 VAL A C 1
ATOM 1385 O O . VAL A 1 170 ? -8.668 8.119 6.738 1.00 95.06 170 VAL A O 1
ATOM 1388 N N . ILE A 1 171 ? -8.170 6.513 8.206 1.00 95.25 171 ILE A N 1
ATOM 1389 C CA . ILE A 1 171 ? -6.732 6.479 7.910 1.00 95.25 171 ILE A CA 1
ATOM 1390 C C . ILE A 1 171 ? -6.333 5.101 7.369 1.00 95.25 171 ILE A C 1
ATOM 1392 O O . ILE A 1 171 ? -6.921 4.109 7.793 1.00 95.25 171 ILE A O 1
ATOM 1396 N N . PRO A 1 172 ? -5.327 4.989 6.487 1.00 95.94 172 PRO A N 1
ATOM 1397 C CA . PRO A 1 172 ? -4.810 3.694 6.052 1.00 95.94 172 PRO A CA 1
ATOM 1398 C C . PRO A 1 172 ? -4.355 2.838 7.243 1.00 95.94 172 PRO A C 1
ATOM 1400 O O . PRO A 1 172 ? -3.746 3.351 8.188 1.00 95.94 172 PRO A O 1
ATOM 1403 N N . ASP A 1 173 ? -4.607 1.530 7.203 1.00 93.56 173 ASP A N 1
ATOM 1404 C CA . ASP A 1 173 ? -4.174 0.612 8.261 1.00 93.56 173 ASP A CA 1
ATOM 1405 C C . ASP A 1 173 ? -2.685 0.262 8.126 1.00 93.56 173 ASP A C 1
ATOM 1407 O O . ASP A 1 173 ? -2.299 -0.818 7.693 1.00 93.56 173 ASP A O 1
ATOM 1411 N N . LEU A 1 174 ? -1.816 1.201 8.498 1.00 93.50 174 LEU A N 1
ATOM 1412 C CA . LEU A 1 174 ? -0.368 1.047 8.331 1.00 93.50 174 LEU A CA 1
ATOM 1413 C C . LEU A 1 174 ? 0.262 0.076 9.341 1.00 93.50 174 LEU A C 1
ATOM 1415 O O . LEU A 1 174 ? 1.331 -0.477 9.073 1.00 93.50 174 LEU A O 1
ATOM 1419 N N . TRP A 1 175 ? -0.363 -0.110 10.506 1.00 90.12 175 TRP A N 1
ATOM 1420 C CA . TRP A 1 175 ? 0.206 -0.871 11.626 1.00 90.12 175 TRP A CA 1
ATOM 1421 C C . TRP A 1 175 ? 0.015 -2.374 11.490 1.00 90.12 175 TRP A C 1
ATOM 1423 O O . TRP A 1 175 ? 0.837 -3.120 12.014 1.00 90.12 175 TRP A O 1
ATOM 1433 N N . SER A 1 176 ? -1.015 -2.811 10.767 1.00 91.25 176 SER A N 1
ATOM 1434 C CA . SER A 1 176 ? -1.249 -4.233 10.501 1.00 91.25 176 SER A CA 1
ATOM 1435 C C . SER A 1 176 ? -0.355 -4.792 9.391 1.00 91.25 176 SER A C 1
ATOM 1437 O O . SER A 1 176 ? -0.269 -6.006 9.225 1.00 91.25 176 SER A O 1
ATOM 1439 N N . LEU A 1 177 ? 0.335 -3.931 8.634 1.00 93.69 177 LEU A N 1
ATOM 1440 C CA . LEU A 1 177 ? 1.296 -4.369 7.625 1.00 93.69 177 LEU A CA 1
ATOM 1441 C C . LEU A 1 177 ? 2.576 -4.891 8.310 1.00 93.69 177 LEU A C 1
ATOM 1443 O O . LEU A 1 177 ? 3.164 -4.243 9.176 1.00 93.69 177 LEU A O 1
ATOM 1447 N N . PHE A 1 178 ? 3.079 -6.040 7.893 1.00 92.62 178 PHE A N 1
ATOM 1448 C CA . PHE A 1 178 ? 4.346 -6.593 8.364 1.00 92.62 178 PHE A CA 1
ATOM 1449 C C . PHE A 1 178 ? 5.377 -6.560 7.238 1.00 92.62 178 PHE A C 1
ATOM 1451 O O . PHE A 1 178 ? 5.070 -6.946 6.117 1.00 92.62 178 PHE A O 1
ATOM 1458 N N . GLU A 1 179 ? 6.596 -6.091 7.507 1.00 93.44 179 GLU A N 1
ATOM 1459 C CA . GLU A 1 179 ? 7.667 -6.089 6.502 1.00 93.44 179 GLU A CA 1
ATOM 1460 C C . GLU A 1 179 ? 8.161 -7.508 6.260 1.00 93.44 179 GLU A C 1
ATOM 1462 O O . GLU A 1 179 ? 8.737 -8.126 7.150 1.00 93.44 179 GLU A O 1
ATOM 1467 N N . TRP A 1 180 ? 7.942 -8.018 5.050 1.00 93.75 180 TRP A N 1
ATOM 1468 C CA . TRP A 1 180 ? 8.291 -9.390 4.712 1.00 93.75 180 TRP A CA 1
ATOM 1469 C C . TRP A 1 180 ? 9.665 -9.485 4.058 1.00 93.75 180 TRP A C 1
ATOM 1471 O O . TRP A 1 180 ? 10.555 -10.182 4.537 1.00 93.75 180 TRP A O 1
ATOM 1481 N N . THR A 1 181 ? 9.855 -8.785 2.941 1.00 94.44 181 THR A N 1
ATOM 1482 C CA . THR A 1 181 ? 11.082 -8.889 2.146 1.00 94.44 181 THR A CA 1
ATOM 1483 C C . THR A 1 181 ? 11.223 -7.706 1.191 1.00 94.44 181 THR A C 1
ATOM 1485 O O . THR A 1 181 ? 10.259 -6.986 0.937 1.00 94.44 181 THR A O 1
ATOM 1488 N N . ALA A 1 182 ? 12.421 -7.498 0.651 1.00 95.06 182 ALA A N 1
ATOM 1489 C CA . ALA A 1 182 ? 12.678 -6.510 -0.389 1.00 95.06 182 ALA A CA 1
ATOM 1490 C C . ALA A 1 182 ? 13.449 -7.150 -1.543 1.00 95.06 182 ALA A C 1
ATOM 1492 O O . ALA A 1 182 ? 14.431 -7.857 -1.314 1.00 95.06 182 ALA A O 1
ATOM 1493 N N . TRP A 1 183 ? 13.032 -6.868 -2.776 1.00 95.44 183 TRP A N 1
ATOM 1494 C CA . TRP A 1 183 ? 13.654 -7.415 -3.982 1.00 95.44 183 TRP A CA 1
ATOM 1495 C C . TRP A 1 183 ? 13.996 -6.314 -4.974 1.00 95.44 183 TRP A C 1
ATOM 1497 O O . TRP A 1 183 ? 13.183 -5.435 -5.245 1.00 95.44 183 TRP A O 1
ATOM 1507 N N . LEU A 1 184 ? 15.190 -6.394 -5.558 1.00 94.62 184 LEU A N 1
ATOM 1508 C CA . LEU A 1 184 ? 15.616 -5.528 -6.651 1.00 94.62 184 LEU A CA 1
ATOM 1509 C C . LEU A 1 184 ? 15.614 -6.327 -7.954 1.00 94.62 184 LEU A C 1
ATOM 1511 O O . LEU A 1 184 ? 16.279 -7.357 -8.057 1.00 94.62 184 LEU A O 1
ATOM 1515 N N . THR A 1 185 ? 14.912 -5.829 -8.973 1.00 92.38 185 THR A N 1
ATOM 1516 C CA . THR A 1 185 ? 14.904 -6.451 -10.304 1.00 92.38 185 THR A CA 1
ATOM 1517 C C . THR A 1 185 ? 16.343 -6.621 -10.822 1.00 92.38 185 THR A C 1
ATOM 1519 O O . THR A 1 185 ? 17.117 -5.651 -10.761 1.00 92.38 185 THR A O 1
ATOM 1522 N N . PRO A 1 186 ? 16.722 -7.792 -11.376 1.00 92.06 186 PRO A N 1
ATOM 1523 C CA . PRO A 1 186 ? 18.062 -8.017 -11.915 1.00 92.06 186 PRO A CA 1
ATOM 1524 C C . PRO A 1 186 ? 18.489 -6.959 -12.941 1.00 92.06 186 PRO A C 1
ATOM 1526 O O . PRO A 1 186 ? 17.665 -6.366 -13.640 1.00 92.06 186 PRO A O 1
ATOM 1529 N N . ALA A 1 187 ? 19.798 -6.717 -13.044 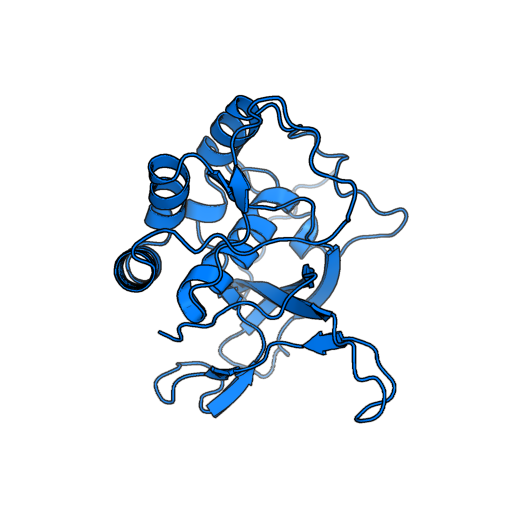1.00 91.00 187 ALA A N 1
ATOM 1530 C CA . ALA A 1 187 ? 20.358 -5.673 -13.908 1.00 91.00 187 ALA A CA 1
ATOM 1531 C C . ALA A 1 187 ? 20.142 -5.913 -15.415 1.00 91.00 187 ALA A C 1
ATOM 1533 O O . ALA A 1 187 ? 20.283 -4.980 -16.201 1.00 91.00 187 ALA A O 1
ATOM 1534 N N . THR A 1 188 ? 19.782 -7.137 -15.810 1.00 90.50 188 THR A N 1
ATOM 1535 C CA . THR A 1 188 ? 19.493 -7.534 -17.196 1.00 90.50 188 THR A CA 1
ATOM 1536 C C . THR A 1 188 ? 18.174 -6.970 -17.730 1.00 90.50 188 THR A C 1
ATOM 1538 O O . THR A 1 188 ? 17.977 -6.920 -18.943 1.00 90.50 188 THR A O 1
ATOM 1541 N N . PHE A 1 189 ? 17.272 -6.516 -16.856 1.00 86.06 189 PHE A N 1
ATOM 1542 C CA . PHE A 1 189 ? 15.985 -5.950 -17.255 1.00 86.06 189 PHE A CA 1
ATOM 1543 C C . PHE A 1 189 ? 16.094 -4.447 -17.533 1.00 86.06 189 PHE A C 1
ATOM 1545 O O . PHE A 1 189 ? 16.730 -3.706 -16.783 1.00 86.06 189 PHE A O 1
ATOM 1552 N N . LYS A 1 190 ? 15.416 -3.972 -18.590 1.00 86.31 190 LYS A N 1
ATOM 1553 C CA . LYS A 1 190 ? 15.363 -2.538 -18.944 1.00 86.31 190 LYS A CA 1
ATOM 1554 C C . LYS A 1 190 ? 14.579 -1.715 -17.919 1.00 86.31 190 LYS A C 1
ATOM 1556 O O . LYS A 1 190 ? 15.012 -0.635 -17.531 1.00 86.31 190 LYS A O 1
ATOM 1561 N N . LYS A 1 191 ? 13.419 -2.225 -17.496 1.00 88.12 191 LYS A N 1
ATOM 1562 C CA . LYS A 1 191 ? 12.557 -1.621 -16.475 1.00 88.12 191 LYS A CA 1
ATOM 1563 C C . LYS A 1 191 ? 12.815 -2.347 -15.162 1.00 88.12 191 LYS A C 1
ATOM 1565 O O . LYS A 1 191 ? 12.654 -3.563 -15.101 1.00 88.12 191 LYS A O 1
ATOM 1570 N N . ARG A 1 192 ? 13.268 -1.613 -14.147 1.00 92.94 192 ARG A N 1
ATOM 1571 C CA . ARG A 1 192 ? 13.709 -2.181 -12.871 1.00 92.94 192 ARG A CA 1
ATOM 1572 C C . ARG A 1 192 ? 13.011 -1.504 -11.711 1.00 92.94 192 ARG A C 1
ATOM 1574 O O . ARG A 1 192 ? 12.797 -0.289 -11.735 1.00 92.94 192 ARG A O 1
ATOM 1581 N N . PHE A 1 193 ? 12.727 -2.302 -10.698 1.00 93.38 193 PHE A N 1
ATOM 1582 C CA . PHE A 1 193 ? 12.106 -1.864 -9.468 1.00 93.38 193 PHE A CA 1
ATOM 1583 C C . PHE A 1 193 ? 12.850 -2.419 -8.262 1.00 93.38 193 PHE A C 1
ATOM 1585 O O . PHE A 1 193 ? 13.316 -3.558 -8.291 1.00 93.38 193 PHE A O 1
ATOM 1592 N N . GLU A 1 194 ? 12.955 -1.605 -7.221 1.00 95.56 194 GLU A N 1
ATOM 1593 C CA . GLU A 1 194 ? 13.173 -2.086 -5.861 1.00 95.56 194 GLU A CA 1
ATOM 1594 C C . GLU A 1 194 ? 11.793 -2.136 -5.203 1.00 95.56 194 GLU A C 1
ATOM 1596 O O . GLU A 1 194 ? 11.084 -1.128 -5.170 1.00 95.56 194 GLU A O 1
ATOM 1601 N N . THR A 1 195 ? 11.366 -3.315 -4.765 1.00 96.81 195 THR A N 1
ATOM 1602 C CA . THR A 1 195 ? 10.014 -3.544 -4.247 1.00 96.81 195 THR A CA 1
ATOM 1603 C C . THR A 1 195 ? 10.085 -3.999 -2.802 1.00 96.81 195 THR A C 1
ATOM 1605 O O . THR A 1 195 ? 10.715 -5.015 -2.510 1.00 96.81 195 THR A O 1
ATOM 1608 N N . GLY A 1 196 ? 9.434 -3.255 -1.908 1.00 97.25 196 GLY A N 1
ATOM 1609 C CA . GLY A 1 196 ? 9.173 -3.679 -0.536 1.00 97.25 196 GLY A CA 1
ATOM 1610 C C . GLY A 1 196 ? 7.873 -4.476 -0.477 1.00 97.25 196 GLY A C 1
ATOM 1611 O O . GLY A 1 196 ? 6.830 -3.986 -0.902 1.00 97.25 196 GLY A O 1
ATOM 1612 N N . PHE A 1 197 ? 7.932 -5.696 0.044 1.00 97.75 197 PHE A N 1
ATOM 1613 C CA . PHE A 1 197 ? 6.769 -6.554 0.229 1.00 97.75 197 PHE A CA 1
ATOM 1614 C C . PHE A 1 197 ? 6.293 -6.489 1.672 1.00 97.75 197 PHE A C 1
ATOM 1616 O O . PHE A 1 197 ? 7.082 -6.665 2.609 1.00 97.75 197 PHE A O 1
ATOM 1623 N N . TYR A 1 198 ? 4.991 -6.290 1.828 1.00 97.44 198 TYR A N 1
ATOM 1624 C CA . TYR A 1 198 ? 4.303 -6.321 3.106 1.00 97.44 198 TYR A CA 1
ATOM 1625 C C . TYR A 1 198 ? 3.359 -7.519 3.177 1.00 97.44 198 TYR A C 1
ATOM 1627 O O . TYR A 1 198 ? 2.803 -7.930 2.165 1.00 97.44 198 TYR A O 1
ATOM 1635 N N . LEU A 1 199 ? 3.159 -8.057 4.374 1.00 96.88 199 LEU A N 1
ATOM 1636 C CA . LEU A 1 199 ? 2.101 -9.014 4.691 1.00 96.88 199 LEU A CA 1
ATOM 1637 C C . LEU A 1 199 ? 1.000 -8.309 5.474 1.00 96.88 199 LEU A C 1
ATOM 1639 O O . LEU A 1 199 ? 1.290 -7.459 6.311 1.00 96.88 199 LEU A O 1
ATOM 1643 N N . VAL A 1 200 ? -0.247 -8.702 5.258 1.00 96.31 200 VAL A N 1
ATOM 1644 C CA . VAL A 1 200 ? -1.363 -8.345 6.136 1.00 96.31 200 VAL A CA 1
ATOM 1645 C C . VAL A 1 200 ? -2.267 -9.555 6.308 1.00 96.31 200 VAL A C 1
ATOM 1647 O O . VAL A 1 200 ? -2.505 -10.295 5.355 1.00 96.31 200 VAL A O 1
ATOM 1650 N N . ALA A 1 201 ? -2.749 -9.774 7.527 1.00 95.44 201 ALA A N 1
ATOM 1651 C CA . ALA A 1 201 ? -3.691 -10.841 7.825 1.00 95.44 201 ALA A CA 1
ATOM 1652 C C . ALA A 1 201 ? -5.104 -10.271 7.962 1.00 95.44 201 ALA A C 1
ATOM 1654 O O . ALA A 1 201 ? -5.298 -9.237 8.595 1.00 95.44 201 ALA A O 1
ATOM 1655 N N . MET A 1 202 ? -6.089 -10.973 7.419 1.00 93.62 202 MET A N 1
ATOM 1656 C CA . MET A 1 202 ? -7.509 -10.653 7.473 1.00 93.62 202 MET A CA 1
ATOM 1657 C C . MET A 1 202 ? -8.281 -11.848 8.019 1.00 93.62 202 MET A C 1
ATOM 1659 O O . MET A 1 202 ? -7.961 -13.006 7.736 1.00 93.62 202 MET A O 1
ATOM 1663 N N . GLU A 1 203 ? -9.320 -11.568 8.799 1.00 91.25 203 GLU A N 1
ATOM 1664 C CA . GLU A 1 203 ? -10.170 -12.621 9.353 1.00 91.25 203 GLU A CA 1
ATOM 1665 C C . GLU A 1 203 ? -11.104 -13.223 8.299 1.00 91.25 203 GLU A C 1
ATOM 1667 O O . GLU A 1 203 ? -11.367 -14.420 8.319 1.00 91.25 203 GLU A O 1
ATOM 1672 N N . ASN A 1 204 ? -11.561 -12.405 7.351 1.00 90.75 204 ASN A N 1
ATOM 1673 C CA . ASN A 1 204 ? -12.469 -12.814 6.287 1.00 90.75 204 ASN A CA 1
ATOM 1674 C C . ASN A 1 204 ? -11.819 -12.583 4.921 1.00 90.75 204 ASN A C 1
ATOM 1676 O O . ASN A 1 204 ? -10.966 -11.708 4.773 1.00 90.75 204 ASN A O 1
ATOM 1680 N N . ILE A 1 205 ? -12.242 -13.362 3.923 1.00 92.44 205 ILE A N 1
ATOM 1681 C CA . ILE A 1 205 ? -11.875 -13.121 2.524 1.00 92.44 205 ILE A CA 1
ATOM 1682 C C . ILE A 1 205 ? -12.536 -11.796 2.099 1.00 92.44 205 ILE A C 1
ATOM 1684 O O . ILE A 1 205 ? -13.762 -11.714 2.189 1.00 92.44 205 ILE A O 1
ATOM 1688 N N . PRO A 1 206 ? -11.766 -10.770 1.691 1.00 92.75 206 PRO A N 1
ATOM 1689 C CA . PRO A 1 206 ? -12.330 -9.492 1.264 1.00 92.75 206 PRO A CA 1
ATOM 1690 C C . PRO A 1 206 ? -13.022 -9.611 -0.096 1.00 92.75 206 PRO A C 1
ATOM 1692 O O . PRO A 1 206 ? -12.637 -10.450 -0.916 1.00 92.75 206 PRO A O 1
ATOM 1695 N N . ASP A 1 207 ? -13.997 -8.739 -0.350 1.00 94.75 207 ASP A N 1
ATOM 1696 C CA . ASP A 1 207 ? -14.562 -8.577 -1.687 1.00 94.75 207 ASP A CA 1
ATOM 1697 C C . ASP A 1 207 ? -13.575 -7.835 -2.604 1.00 94.75 207 ASP A C 1
ATOM 1699 O O . ASP A 1 207 ? -12.918 -6.879 -2.183 1.00 94.75 207 ASP A O 1
ATOM 1703 N N . VAL A 1 208 ? -13.452 -8.295 -3.850 1.00 95.19 208 VAL A N 1
ATOM 1704 C CA . VAL A 1 208 ? -12.437 -7.832 -4.807 1.00 95.19 208 VAL A CA 1
ATOM 1705 C C . VAL A 1 208 ? -13.115 -7.248 -6.037 1.00 95.19 208 VAL A C 1
ATOM 1707 O O . VAL A 1 208 ? -13.891 -7.925 -6.710 1.00 95.19 208 VAL A O 1
ATOM 1710 N N . ILE A 1 209 ? -12.740 -6.018 -6.380 1.00 94.00 209 ILE A N 1
ATOM 1711 C CA . ILE A 1 209 ? -13.126 -5.339 -7.616 1.00 94.00 209 ILE A CA 1
ATOM 1712 C C . ILE A 1 209 ? -11.846 -5.004 -8.376 1.00 94.00 209 ILE A C 1
ATOM 1714 O O . ILE A 1 209 ? -11.117 -4.084 -8.011 1.00 94.00 209 ILE A O 1
ATOM 1718 N N . LEU A 1 210 ? -11.559 -5.781 -9.418 1.00 91.44 210 LEU A N 1
ATOM 1719 C CA . LEU A 1 210 ? -10.410 -5.518 -10.281 1.00 91.44 210 LEU A CA 1
ATOM 1720 C C . LEU A 1 210 ? -10.705 -4.327 -11.198 1.00 91.44 210 LEU A C 1
ATOM 1722 O O . LEU A 1 210 ? -11.800 -4.249 -11.762 1.00 91.44 210 LEU A O 1
ATOM 1726 N N . GLU A 1 211 ? -9.724 -3.436 -11.337 1.00 79.00 211 GLU A N 1
ATOM 1727 C CA . GLU A 1 211 ? -9.725 -2.351 -12.333 1.00 79.00 211 GLU A CA 1
ATOM 1728 C C . GLU A 1 211 ? -9.416 -2.853 -13.757 1.00 79.00 211 GLU A C 1
ATOM 1730 O O . GLU A 1 211 ? -8.546 -3.747 -13.921 1.00 79.00 211 GLU A O 1
#

Secondary structure (DSSP, 8-state):
---------SSEEEEEEEEEEE-S-TTTTSSSEEE--EEPPTT-SSSTT-EE-SEEE--TTTT-THHHHHHHHTT----GGGG--SSPPPHHHH---TTS--HHHHHHHHHHHHHHHHH--EEEEE---S----S---B-EE-SS-HHHHHHHHHH-TTHHHHHHHHTTEEE--SS-EEEEEEE--TT-SS-EEEEEEEEEESSPPP----

InterPro domains:
  IPR000086 NUDIX hydrolase domain [PS51462] (10-206)
  IPR015797 NUDIX hydrolase-like domain superfamily [SSF55811] (6-174)
  IPR039121 Acyl-coenzyme A diphosphatase NUDT19 [PTHR12318] (6-208)

Sequence (211 aa):
MPITKRIATKWRDSASLIILAKNGNTKDFGCDYRVLLFNRAEKSTFYPNSAVFPGGVHEKGDASPLWLSYIKSFGQKTNLNLFQCNSPRPAIFTNQLNGQIQREFSLRITAVRETFEETGILLCKKHFSGVKELSNNYSHSFEDFDRPFWQHLVHKDHTQFFTLCKVLEVIPDLWSLFEWTAWLTPATFKKRFETGFYLVAMENIPDVILE

pLDDT: mean 86.04, std 15.31, range [36.81, 98.62]